Protein AF-A0A2R6CFC3-F1 (afdb_monomer)

pLDDT: mean 86.64, std 16.14, range [36.47, 98.25]

Sequence (181 aa):
MSGDIDVDEVTLPVKRTEGDTIEERLTANAYHNILPARYLKKDAGGNPVENQEELFERVARNVALAEAVFEADRLGLEVRVTPEQIKPTHPRRGELAAEVFGHDTRMASDVESVPDDIEEAREYLLDQEIRLTENNVNKFAYETVVPELPAEVREHVEATAAQFQEVMERLGFMPNWRARL

Secondary structure (DSSP, 8-state):
-----------PPP-----SSHHHHS-HHIIIIIHHHHTS-B-TTS-B-S-HHHHHHHHHHHHHTTHHHHHHHHHTPPPEE-GGGB-TT-TTHHHHHHHHH-B-TTT-SSGGGS-SSHHHHTTTBS-S-EE--TTTGGGB-HHHHGGGS-HHHHHHHHHHHHHHHHHHHTTSS--GGGTT-

Radius of gyration: 21.62 Å; Cα contacts (8 Å, |Δi|>4): 221; chains: 1; bounding box: 48×32×78 Å

Structure (mmCIF, N/CA/C/O backbone):
data_AF-A0A2R6CFC3-F1
#
_entry.id   AF-A0A2R6CFC3-F1
#
loop_
_atom_site.group_PDB
_atom_site.id
_atom_site.type_symbol
_atom_site.label_atom_id
_atom_site.label_alt_id
_atom_site.label_comp_id
_atom_site.label_asym_id
_atom_site.label_entity_id
_atom_site.label_seq_id
_atom_site.pdbx_PDB_ins_code
_atom_site.Cartn_x
_atom_site.Cartn_y
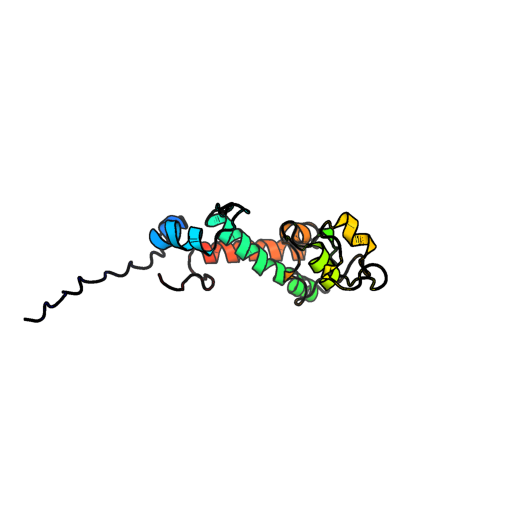_atom_site.Cartn_z
_atom_site.occupancy
_atom_site.B_iso_or_equiv
_atom_site.auth_seq_id
_atom_site.auth_comp_id
_atom_site.auth_asym_id
_atom_site.auth_atom_id
_atom_site.pdbx_PDB_model_num
ATOM 1 N N . MET A 1 1 ? 9.168 -2.901 61.278 1.00 36.47 1 MET A N 1
ATOM 2 C CA . MET A 1 1 ? 8.019 -2.096 60.826 1.00 36.47 1 MET A CA 1
ATOM 3 C C . MET A 1 1 ? 8.142 -1.970 59.318 1.00 36.47 1 MET A C 1
ATOM 5 O O . MET A 1 1 ? 8.774 -1.037 58.843 1.00 36.47 1 MET A O 1
ATOM 9 N N . SER A 1 2 ? 7.678 -2.985 58.590 1.00 42.28 2 SER A N 1
ATOM 10 C CA . SER A 1 2 ? 7.600 -2.943 57.128 1.00 42.28 2 SER A CA 1
ATOM 11 C C . SER A 1 2 ? 6.314 -2.209 56.779 1.00 42.28 2 SER A C 1
ATOM 13 O O . SER A 1 2 ? 5.255 -2.605 57.257 1.00 42.28 2 SER A O 1
ATOM 15 N N . GLY A 1 3 ? 6.422 -1.103 56.047 1.00 42.19 3 GLY A N 1
ATOM 16 C CA . GLY A 1 3 ? 5.259 -0.411 55.509 1.00 42.19 3 GLY A CA 1
ATO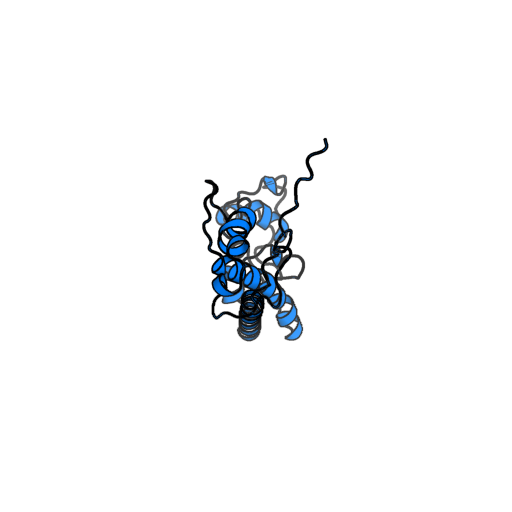M 17 C C . GLY A 1 3 ? 4.683 -1.248 54.378 1.00 42.19 3 GLY A C 1
ATOM 18 O O . GLY A 1 3 ? 5.310 -1.348 53.326 1.00 42.19 3 GLY A O 1
ATOM 19 N N . ASP A 1 4 ? 3.537 -1.872 54.636 1.00 42.75 4 ASP A N 1
ATOM 20 C CA . ASP A 1 4 ? 2.644 -2.376 53.598 1.00 42.75 4 ASP A CA 1
ATOM 21 C C . ASP A 1 4 ? 2.250 -1.184 52.723 1.00 42.75 4 ASP A C 1
ATOM 23 O O . ASP A 1 4 ? 1.612 -0.240 53.192 1.00 42.75 4 ASP A O 1
ATOM 27 N N . ILE A 1 5 ? 2.699 -1.190 51.471 1.00 51.97 5 ILE A N 1
ATOM 28 C CA . ILE A 1 5 ? 2.139 -0.312 50.451 1.00 51.97 5 ILE A CA 1
ATOM 29 C C . ILE A 1 5 ? 0.892 -1.044 49.973 1.00 51.97 5 ILE A C 1
ATOM 31 O O . ILE A 1 5 ? 0.996 -2.013 49.222 1.00 51.97 5 ILE A O 1
ATOM 35 N N . ASP A 1 6 ? -0.257 -0.611 50.489 1.00 46.31 6 ASP A N 1
ATOM 36 C CA . ASP A 1 6 ? -1.578 -1.027 50.033 1.00 46.31 6 ASP A CA 1
ATOM 37 C C . ASP A 1 6 ? -1.648 -0.744 48.529 1.00 46.31 6 ASP A C 1
ATOM 39 O O . ASP A 1 6 ? -1.527 0.402 48.079 1.00 46.31 6 ASP A O 1
ATOM 43 N N . VAL A 1 7 ? -1.682 -1.813 47.736 1.00 54.34 7 VAL A N 1
ATOM 44 C CA . VAL A 1 7 ? -1.786 -1.724 46.284 1.00 54.34 7 VAL A CA 1
ATOM 45 C C . VAL A 1 7 ? -3.244 -1.402 46.010 1.00 54.34 7 VAL A C 1
ATOM 47 O O . VAL A 1 7 ? -4.043 -2.309 45.784 1.00 54.34 7 VAL A O 1
ATOM 50 N N . ASP A 1 8 ? -3.564 -0.108 46.095 1.00 52.38 8 ASP A N 1
ATOM 51 C CA . ASP A 1 8 ? -4.864 0.451 45.739 1.00 52.38 8 ASP A CA 1
ATOM 52 C C . ASP A 1 8 ? -5.359 -0.225 44.458 1.00 52.38 8 ASP A C 1
ATOM 54 O O . ASP A 1 8 ? -4.660 -0.283 43.440 1.00 52.38 8 ASP A O 1
ATOM 58 N N . GLU A 1 9 ? -6.554 -0.791 44.576 1.00 49.72 9 GLU A N 1
ATOM 59 C CA . GLU A 1 9 ? -7.301 -1.567 43.599 1.00 49.72 9 GLU A CA 1
ATOM 60 C C . GLU A 1 9 ? -7.130 -1.006 42.176 1.00 49.72 9 GLU A C 1
ATOM 62 O O . GLU A 1 9 ? -7.803 -0.059 41.757 1.00 49.72 9 GLU A O 1
ATOM 67 N N . VAL A 1 10 ? -6.191 -1.583 41.413 1.00 52.66 10 VAL A N 1
ATOM 68 C CA . VAL A 1 10 ? -5.944 -1.199 40.019 1.00 52.66 10 VAL A CA 1
ATOM 69 C C . VAL A 1 10 ? -7.181 -1.577 39.211 1.00 52.66 10 VAL A C 1
ATOM 71 O O . VAL A 1 10 ? -7.335 -2.708 38.750 1.00 52.66 10 VAL A O 1
ATOM 74 N N . THR A 1 11 ? -8.088 -0.617 39.054 1.00 55.94 11 THR A N 1
ATOM 75 C CA . THR A 1 11 ? -9.305 -0.787 38.267 1.00 55.94 11 THR A CA 1
ATOM 76 C C . THR A 1 11 ? -8.920 -0.738 36.794 1.00 55.94 11 THR A C 1
ATOM 78 O O . THR A 1 11 ? -8.695 0.332 36.227 1.00 55.94 11 THR A O 1
ATOM 81 N N . LEU A 1 12 ? -8.805 -1.910 36.170 1.00 58.12 12 LEU A N 1
ATOM 82 C CA . LEU A 1 12 ? -8.567 -2.003 34.735 1.00 58.12 12 LEU A CA 1
ATOM 83 C C . LEU A 1 12 ? -9.790 -1.439 33.991 1.00 58.12 12 LEU A C 1
ATOM 85 O O . LEU A 1 12 ? -10.913 -1.881 34.256 1.00 58.12 12 LEU A O 1
ATOM 89 N N . PRO A 1 13 ? -9.613 -0.480 33.065 1.00 59.97 13 PRO A N 1
ATOM 90 C CA . PRO A 1 13 ? -10.719 0.049 32.283 1.00 59.97 13 PRO A CA 1
ATOM 91 C C . PRO A 1 13 ? -11.435 -1.075 31.532 1.00 59.97 13 PRO A C 1
ATOM 93 O O . PRO A 1 13 ? -10.815 -1.857 30.808 1.00 59.97 13 PRO A O 1
ATOM 96 N N . VAL A 1 14 ? -12.757 -1.146 31.682 1.00 58.19 14 VAL A N 1
ATOM 97 C CA . VAL A 1 14 ? -13.584 -2.091 30.927 1.00 58.19 14 VAL A CA 1
ATOM 98 C C . VAL A 1 14 ? -13.498 -1.729 29.444 1.00 58.19 14 VAL A C 1
ATOM 100 O O . VAL A 1 14 ? -13.667 -0.564 29.078 1.00 58.19 14 VAL A O 1
ATOM 103 N N . LYS A 1 15 ? -13.232 -2.724 28.585 1.00 53.97 15 LYS A N 1
ATOM 104 C CA . LYS A 1 15 ? -13.261 -2.559 27.125 1.00 53.97 15 LYS A CA 1
ATOM 105 C C . LYS A 1 15 ? -14.633 -1.996 26.736 1.00 53.97 15 LYS A C 1
ATOM 107 O O . LYS A 1 15 ? -15.634 -2.688 26.892 1.00 53.97 15 LYS A O 1
ATOM 112 N N . ARG A 1 16 ? -14.680 -0.767 26.221 1.00 59.00 16 ARG A N 1
ATOM 113 C CA . ARG A 1 16 ? -15.897 -0.202 25.636 1.00 59.00 16 ARG A CA 1
ATOM 114 C C . ARG A 1 16 ? -15.978 -0.682 24.191 1.00 59.00 16 ARG A C 1
ATOM 116 O O . ARG A 1 16 ? -15.162 -0.332 23.357 1.00 59.00 16 ARG A O 1
ATOM 123 N N . THR A 1 17 ? -16.893 -1.590 23.893 1.00 57.19 17 THR A N 1
ATOM 124 C CA . THR A 1 17 ? -17.221 -1.946 22.496 1.00 57.19 17 THR A CA 1
ATOM 125 C C . THR A 1 17 ? -18.459 -1.207 22.001 1.00 57.19 17 THR A C 1
ATOM 127 O O . THR A 1 17 ? -18.852 -1.369 20.852 1.00 57.19 17 THR A O 1
ATOM 130 N N . GLU A 1 18 ? -19.068 -0.412 22.875 1.00 59.28 18 GLU A N 1
ATOM 131 C CA . GLU A 1 18 ? -20.274 0.369 22.637 1.00 59.28 18 GLU A CA 1
ATOM 132 C C . GLU A 1 18 ? -19.872 1.843 22.501 1.00 59.28 18 GLU A C 1
ATOM 134 O O . GLU A 1 18 ? -18.992 2.311 23.224 1.00 59.28 18 GLU A O 1
ATOM 139 N N . GLY A 1 19 ? -20.473 2.539 21.542 1.00 67.19 19 GLY A N 1
ATOM 140 C CA . GLY A 1 19 ? -20.095 3.887 21.112 1.00 67.19 19 GLY A CA 1
ATOM 141 C C . GLY A 1 19 ? -20.274 4.012 19.604 1.00 67.19 19 GLY A C 1
ATOM 142 O O . GLY A 1 19 ? -20.169 3.006 18.897 1.00 67.19 19 GLY A O 1
ATOM 143 N N . ASP A 1 20 ? -20.561 5.209 19.114 1.00 76.12 20 ASP A N 1
ATOM 144 C CA . ASP A 1 20 ? -20.744 5.516 17.696 1.00 76.12 20 ASP A CA 1
ATOM 145 C C . ASP A 1 20 ? -19.404 5.846 17.024 1.00 76.12 20 ASP A C 1
ATOM 147 O O . ASP A 1 20 ? -19.226 5.549 15.840 1.00 76.12 20 ASP A O 1
ATOM 151 N N . THR A 1 21 ? -18.426 6.344 17.790 1.00 81.75 21 THR A N 1
ATOM 152 C CA . THR A 1 21 ? -17.096 6.738 17.294 1.00 81.75 21 THR A CA 1
ATOM 153 C C . THR A 1 21 ? -15.958 5.861 17.828 1.00 81.75 21 THR A C 1
ATOM 155 O O . THR A 1 21 ? -16.104 5.112 18.798 1.00 81.75 21 THR A O 1
ATOM 158 N N . ILE A 1 22 ? -14.785 5.958 17.194 1.00 81.12 22 ILE A N 1
ATOM 159 C CA . ILE A 1 22 ? -13.559 5.289 17.654 1.00 81.12 22 ILE A CA 1
ATOM 160 C C . ILE A 1 22 ? -13.144 5.812 19.032 1.00 81.12 22 ILE A C 1
ATOM 162 O O . ILE A 1 22 ? -12.783 5.017 19.898 1.00 81.12 22 ILE A O 1
ATOM 166 N N . GLU A 1 23 ? -13.218 7.128 19.246 1.00 82.69 23 GLU A N 1
ATOM 167 C CA . GLU A 1 23 ? -12.895 7.777 20.521 1.00 82.69 23 GLU A CA 1
ATOM 168 C C . GLU A 1 23 ? -13.757 7.242 21.673 1.00 82.69 23 GLU A C 1
ATOM 170 O O . GLU A 1 23 ? -13.249 6.999 22.766 1.00 82.69 23 GLU A O 1
ATOM 175 N N . GLU A 1 24 ? -15.043 6.985 21.423 1.00 80.88 24 GLU A N 1
ATOM 176 C CA . GLU A 1 24 ? -15.963 6.440 22.427 1.00 80.88 24 GLU A CA 1
ATOM 177 C C . GLU A 1 24 ? -15.682 4.968 22.762 1.00 80.88 24 GLU A C 1
ATOM 179 O O . GLU A 1 24 ? -15.861 4.540 23.910 1.00 80.88 24 GLU A O 1
ATOM 184 N N . ARG A 1 25 ? -15.230 4.193 21.769 1.00 81.44 25 ARG A N 1
ATOM 185 C CA . ARG A 1 25 ? -14.918 2.764 21.919 1.00 81.44 25 ARG A CA 1
ATOM 186 C C . ARG A 1 25 ? -13.519 2.543 22.506 1.00 81.44 25 ARG A C 1
ATOM 188 O O . ARG A 1 25 ? -13.294 1.628 23.300 1.00 81.44 25 ARG A O 1
ATOM 195 N N . LEU A 1 26 ? -12.539 3.358 22.138 1.00 80.50 26 LEU A N 1
ATOM 196 C CA . LEU A 1 26 ? -11.193 3.261 22.692 1.00 80.50 26 LEU A CA 1
ATOM 197 C C . LEU A 1 26 ? -11.131 3.820 24.114 1.00 80.50 26 LEU A C 1
ATOM 199 O O . LEU A 1 26 ? -11.898 4.682 24.528 1.00 80.50 26 LEU A O 1
ATOM 203 N N . THR A 1 27 ? -10.182 3.318 24.906 1.00 82.56 27 THR A N 1
ATOM 204 C CA . THR A 1 27 ? -9.890 3.972 26.183 1.00 82.56 27 THR A CA 1
ATOM 205 C C . THR A 1 27 ? -9.248 5.330 25.901 1.00 82.56 27 THR A C 1
ATOM 207 O O . THR A 1 27 ? -8.457 5.459 24.965 1.00 82.56 27 THR A O 1
ATOM 210 N N . ALA A 1 28 ? -9.514 6.328 26.748 1.00 82.06 28 ALA A N 1
ATOM 211 C CA . ALA A 1 28 ? -8.918 7.660 26.606 1.00 82.06 28 ALA A CA 1
ATOM 212 C C . ALA A 1 28 ? -7.379 7.605 26.518 1.00 82.06 28 ALA A C 1
ATOM 214 O O . ALA A 1 28 ? -6.762 8.336 25.749 1.00 82.06 28 ALA A O 1
ATOM 215 N N . ASN A 1 29 ? -6.747 6.681 27.251 1.00 81.00 29 ASN A N 1
ATOM 216 C CA . ASN A 1 29 ? -5.304 6.466 27.174 1.00 81.00 29 ASN A CA 1
ATOM 217 C C . ASN A 1 29 ? -4.856 5.894 25.816 1.00 81.00 29 ASN A C 1
ATOM 219 O O . ASN A 1 29 ? -3.831 6.310 25.278 1.00 81.00 29 ASN A O 1
ATOM 223 N N . ALA A 1 30 ? -5.611 4.949 25.251 1.00 82.06 30 ALA A N 1
ATOM 224 C CA . ALA A 1 30 ? -5.316 4.403 23.930 1.00 82.06 30 ALA A CA 1
ATOM 225 C C . ALA A 1 30 ? -5.404 5.490 22.856 1.00 82.06 30 ALA A C 1
ATOM 227 O O . ALA A 1 30 ? -4.462 5.663 22.080 1.00 82.06 30 ALA A O 1
ATOM 228 N N . TYR A 1 31 ? -6.517 6.226 22.861 1.00 84.94 31 TYR A N 1
ATOM 229 C CA . TYR A 1 31 ? -6.846 7.217 21.848 1.00 84.94 31 TYR A CA 1
ATOM 230 C C . TYR A 1 31 ? -5.921 8.437 21.919 1.00 84.94 31 TYR A C 1
ATOM 232 O O . TYR A 1 31 ? -5.307 8.786 20.915 1.00 84.94 31 TYR A O 1
ATOM 240 N N . HIS A 1 32 ? -5.728 9.040 23.096 1.00 85.38 32 HIS A N 1
ATOM 241 C CA . HIS A 1 32 ? -4.951 10.281 23.214 1.00 85.38 32 HIS A CA 1
ATOM 242 C C . HIS A 1 32 ? -3.444 10.081 23.435 1.00 85.38 32 HIS A C 1
ATOM 244 O O . HIS A 1 32 ? -2.681 10.997 23.140 1.00 85.38 32 HIS A O 1
ATOM 250 N N . ASN A 1 33 ? -2.988 8.921 23.934 1.00 84.38 33 ASN A N 1
ATOM 251 C CA . ASN A 1 33 ? -1.577 8.742 24.313 1.00 84.38 33 ASN A CA 1
ATOM 252 C C . ASN A 1 33 ? -0.867 7.648 23.507 1.00 84.38 33 ASN A C 1
ATOM 254 O O . ASN A 1 33 ? 0.155 7.911 22.873 1.00 84.38 33 ASN A O 1
ATOM 258 N N . ILE A 1 34 ? -1.373 6.410 23.531 1.00 86.00 34 ILE A N 1
ATOM 259 C CA . ILE A 1 34 ? -0.652 5.261 22.956 1.00 86.00 34 ILE A CA 1
ATOM 260 C C . ILE A 1 34 ? -0.598 5.350 21.430 1.00 86.00 34 ILE A C 1
ATOM 262 O O . ILE A 1 34 ? 0.488 5.222 20.855 1.00 86.00 34 ILE A O 1
ATOM 266 N N . LEU A 1 35 ? -1.748 5.575 20.783 1.00 85.62 35 LEU A N 1
ATOM 267 C CA . LEU A 1 35 ? -1.831 5.674 19.326 1.00 85.62 35 LEU A CA 1
ATOM 268 C C . LEU A 1 35 ? -0.949 6.815 18.780 1.00 85.62 35 LEU A C 1
ATOM 270 O O . LEU A 1 35 ? -0.057 6.513 17.977 1.00 85.62 35 LEU A O 1
ATOM 274 N N . PRO A 1 36 ? -1.062 8.068 19.273 1.00 85.44 36 PRO A N 1
ATOM 275 C CA . PRO A 1 36 ? -0.213 9.171 18.817 1.00 85.44 36 PRO A CA 1
ATOM 276 C C . PRO A 1 36 ? 1.280 8.966 19.049 1.00 85.44 36 PRO A C 1
ATOM 278 O O . PRO A 1 36 ? 2.108 9.348 18.220 1.00 85.44 36 PRO A O 1
ATOM 281 N N . ALA A 1 37 ? 1.656 8.344 20.167 1.00 85.38 37 ALA A N 1
ATOM 282 C CA . ALA A 1 37 ? 3.063 8.171 20.492 1.00 85.38 37 ALA A CA 1
ATOM 283 C C . ALA A 1 37 ? 3.753 7.134 19.596 1.00 85.38 37 ALA A C 1
ATOM 285 O O . ALA A 1 37 ? 4.920 7.337 19.240 1.00 85.38 37 ALA A O 1
ATOM 286 N N . ARG A 1 38 ? 3.064 6.033 19.260 1.00 86.19 38 ARG A N 1
ATOM 287 C CA . ARG A 1 38 ? 3.693 4.828 18.691 1.00 86.19 38 ARG A CA 1
ATOM 288 C C . ARG A 1 38 ? 3.291 4.484 17.260 1.00 86.19 38 ARG A C 1
ATOM 290 O O . ARG A 1 38 ? 4.088 3.832 16.592 1.00 86.19 38 ARG A O 1
ATOM 297 N N . TYR A 1 39 ? 2.091 4.854 16.818 1.00 88.94 39 TYR A N 1
ATOM 298 C CA . TYR A 1 39 ? 1.504 4.302 15.589 1.00 88.94 39 TYR A CA 1
ATOM 299 C C . TYR A 1 39 ? 1.183 5.344 14.516 1.00 88.94 39 TYR A C 1
ATOM 301 O O . TYR A 1 39 ? 1.241 5.001 13.333 1.00 88.94 39 TYR A O 1
ATOM 309 N N . LEU A 1 40 ? 0.872 6.585 14.906 1.00 90.12 40 LEU A N 1
ATOM 310 C CA . LEU A 1 40 ? 0.625 7.660 13.942 1.00 90.12 40 LEU A CA 1
ATOM 311 C C . LEU A 1 40 ? 1.899 7.987 13.164 1.00 90.12 40 LEU A C 1
ATOM 313 O O . LEU A 1 40 ? 2.998 8.048 13.732 1.00 90.12 40 LEU A O 1
ATOM 317 N N . LYS A 1 41 ? 1.742 8.208 11.858 1.00 88.00 41 LYS A N 1
ATOM 318 C CA . LYS A 1 41 ? 2.827 8.693 11.003 1.00 88.00 41 LYS A CA 1
ATOM 319 C C . LYS A 1 41 ? 3.316 10.049 11.515 1.00 88.00 41 LYS A C 1
ATOM 321 O O . LYS A 1 41 ? 2.517 10.893 11.916 1.00 88.00 41 LYS A O 1
ATOM 326 N N . LYS A 1 42 ? 4.632 10.260 11.481 1.00 88.44 42 LYS A N 1
ATOM 327 C CA . LYS A 1 42 ? 5.275 11.505 11.915 1.00 88.44 42 LYS A CA 1
ATOM 328 C C . LYS A 1 42 ? 6.071 12.141 10.785 1.00 88.44 42 LYS A C 1
ATOM 330 O O . LYS A 1 42 ? 6.576 11.432 9.913 1.00 88.44 42 LYS A O 1
ATOM 335 N N . ASP A 1 43 ? 6.177 13.463 10.816 1.00 86.81 43 ASP A N 1
ATOM 336 C CA . ASP A 1 43 ? 7.113 14.209 9.976 1.00 86.81 43 ASP A CA 1
ATOM 337 C C . ASP A 1 43 ? 8.568 14.064 10.472 1.00 86.81 43 ASP A C 1
ATOM 339 O O . ASP A 1 43 ? 8.851 13.422 11.488 1.00 86.81 43 ASP A O 1
ATOM 343 N N . ALA A 1 44 ? 9.508 14.693 9.760 1.00 85.12 44 ALA A N 1
ATOM 344 C CA . ALA A 1 44 ? 10.921 14.734 10.145 1.00 85.12 44 ALA A CA 1
ATOM 345 C C . ALA A 1 44 ? 11.171 15.428 11.503 1.00 85.12 44 ALA A C 1
ATOM 347 O O . ALA A 1 44 ? 12.218 15.218 12.113 1.00 85.12 44 ALA A O 1
ATOM 348 N N . GLY A 1 45 ? 10.224 16.242 11.980 1.00 82.62 45 GLY A N 1
ATOM 349 C CA . GLY A 1 45 ? 10.250 16.890 13.291 1.00 82.62 45 GLY A CA 1
ATOM 350 C C . GLY A 1 45 ? 9.651 16.042 14.418 1.00 82.62 45 GLY A C 1
ATOM 351 O O . GLY A 1 45 ? 9.698 16.456 15.574 1.00 82.62 45 GLY A O 1
ATOM 352 N N . GLY A 1 46 ? 9.108 14.859 14.114 1.00 83.94 46 GLY A N 1
ATOM 353 C CA . GLY A 1 46 ? 8.466 13.977 15.086 1.00 83.94 46 GLY A CA 1
ATOM 354 C C . GLY A 1 46 ? 7.016 14.345 15.420 1.00 83.94 46 GLY A C 1
ATOM 355 O O . GLY A 1 46 ? 6.449 13.746 16.339 1.00 83.94 46 GLY A O 1
ATOM 356 N N . ASN A 1 47 ? 6.404 15.283 14.692 1.00 86.38 47 ASN A N 1
ATOM 357 C CA . ASN A 1 47 ? 5.006 15.658 14.892 1.00 86.38 47 ASN A CA 1
ATOM 358 C C . ASN A 1 47 ? 4.087 14.687 14.141 1.00 86.38 47 ASN A C 1
ATOM 360 O O . ASN A 1 47 ? 4.386 14.362 12.989 1.00 86.38 47 ASN A O 1
ATOM 364 N N . PRO A 1 48 ? 2.974 14.229 14.746 1.00 87.56 48 PRO A N 1
ATOM 365 C CA . PRO A 1 48 ? 1.972 13.449 14.031 1.00 87.56 48 PRO A CA 1
ATOM 366 C C . PRO A 1 48 ? 1.433 14.221 12.822 1.00 87.56 48 PRO A C 1
ATOM 368 O O . PRO A 1 48 ? 1.017 15.370 12.953 1.00 87.56 48 PRO A O 1
ATOM 371 N N . VAL A 1 49 ? 1.439 13.577 11.657 1.00 91.81 49 VAL A N 1
ATOM 372 C CA . VAL A 1 49 ? 0.853 14.088 10.399 1.00 91.81 49 VAL A CA 1
ATOM 373 C C . VAL A 1 49 ? -0.380 13.290 9.981 1.00 91.81 49 VAL A C 1
ATOM 375 O O . VAL A 1 49 ? -0.801 13.335 8.832 1.00 91.81 49 VAL A O 1
ATOM 378 N N . GLU A 1 50 ? -0.893 12.501 10.912 1.00 91.38 50 GLU A N 1
ATOM 379 C CA . GLU A 1 50 ? -1.985 11.561 10.735 1.00 91.38 50 GLU A CA 1
ATOM 380 C C . GLU A 1 50 ? -2.787 11.533 12.039 1.00 91.38 50 GLU A C 1
ATOM 382 O O . GLU A 1 50 ? -2.192 11.678 13.113 1.00 91.38 50 GLU A O 1
ATOM 387 N N . ASN A 1 51 ? -4.102 11.344 11.958 1.00 90.75 51 ASN A N 1
ATOM 388 C CA . ASN A 1 51 ? -4.985 11.088 13.096 1.00 90.75 51 ASN A CA 1
ATOM 389 C C . ASN A 1 51 ? -5.342 9.590 13.238 1.00 90.75 51 ASN A C 1
ATOM 391 O O . ASN A 1 51 ? -4.891 8.728 12.486 1.00 90.75 51 ASN A O 1
ATOM 395 N N . GLN A 1 52 ? -6.102 9.247 14.272 1.00 87.31 52 GLN A N 1
ATOM 396 C CA . GLN A 1 52 ? -6.432 7.870 14.626 1.00 87.31 52 GLN A CA 1
ATOM 397 C C . GLN A 1 52 ? -7.282 7.206 13.540 1.00 87.31 52 GLN A C 1
ATOM 399 O O . GLN A 1 52 ? -7.007 6.067 13.170 1.00 87.31 52 GLN A O 1
ATOM 404 N N . GLU A 1 53 ? -8.274 7.915 13.015 1.00 88.00 53 GLU A N 1
ATOM 405 C CA . GLU A 1 53 ? -9.151 7.466 11.936 1.00 88.00 53 GLU A CA 1
ATOM 406 C C . GLU A 1 53 ? -8.341 7.198 10.655 1.00 88.00 53 GLU A C 1
ATOM 408 O O . GLU A 1 53 ? -8.444 6.123 10.063 1.00 88.00 53 GLU A O 1
ATOM 413 N N . GLU A 1 54 ? -7.446 8.119 10.291 1.00 91.81 54 GLU A N 1
ATOM 414 C CA . GLU A 1 54 ? -6.540 8.000 9.143 1.00 91.81 54 GLU A CA 1
ATOM 415 C C . GLU A 1 54 ? -5.566 6.820 9.296 1.00 91.81 54 GLU A C 1
ATOM 417 O O . GLU A 1 54 ? -5.274 6.130 8.318 1.00 91.81 54 GLU A O 1
ATOM 422 N N . LEU A 1 55 ? -5.110 6.512 10.519 1.00 91.06 55 LEU A N 1
ATOM 423 C CA . LEU A 1 55 ? -4.318 5.307 10.789 1.00 91.06 55 LEU A CA 1
ATOM 424 C C . LEU A 1 55 ? -5.098 4.035 10.433 1.00 91.06 55 LEU A C 1
ATOM 426 O O . LEU A 1 55 ? -4.531 3.131 9.811 1.00 91.06 55 LEU A O 1
ATOM 430 N N . PHE A 1 56 ? -6.368 3.933 10.836 1.00 90.69 56 PHE A N 1
ATOM 431 C CA . PHE A 1 56 ? -7.190 2.764 10.516 1.00 90.69 56 PHE A CA 1
ATOM 432 C C . PHE A 1 56 ? -7.444 2.658 9.017 1.00 90.69 56 PHE A C 1
ATOM 434 O O . PHE A 1 56 ? -7.269 1.576 8.456 1.00 90.69 56 PHE A O 1
ATOM 441 N N . GLU A 1 57 ? -7.757 3.773 8.361 1.00 93.12 57 GLU A N 1
ATOM 442 C CA . GLU A 1 57 ? -7.906 3.834 6.909 1.00 93.12 57 GLU A CA 1
ATOM 443 C C . GLU A 1 57 ? -6.621 3.385 6.193 1.00 93.12 57 GLU A C 1
ATOM 445 O O . GLU A 1 57 ? -6.652 2.497 5.337 1.00 93.12 57 GLU A O 1
ATOM 450 N N . ARG A 1 58 ? -5.455 3.906 6.594 1.00 93.75 58 ARG A N 1
ATOM 451 C CA . ARG A 1 58 ? -4.160 3.510 6.027 1.00 93.75 58 ARG A CA 1
ATOM 452 C C . ARG A 1 58 ? -3.891 2.022 6.214 1.00 93.75 58 ARG A C 1
ATOM 454 O O . ARG A 1 58 ? -3.370 1.372 5.305 1.00 93.75 58 ARG A O 1
ATOM 461 N N . VAL A 1 59 ? -4.170 1.469 7.393 1.00 92.38 59 VAL A N 1
ATOM 462 C CA . VAL A 1 59 ? -3.976 0.034 7.646 1.00 92.38 59 VAL A CA 1
ATOM 463 C C . VAL A 1 59 ? -4.922 -0.789 6.774 1.00 92.38 59 VAL A C 1
ATOM 465 O O . VAL A 1 59 ? -4.465 -1.738 6.140 1.00 92.38 59 VAL A O 1
ATOM 468 N N . ALA A 1 60 ? -6.194 -0.400 6.681 1.00 94.19 60 ALA A N 1
ATOM 469 C CA . ALA A 1 60 ? -7.191 -1.088 5.872 1.00 94.19 60 ALA A CA 1
ATOM 470 C C . ALA A 1 60 ? -6.792 -1.118 4.393 1.00 94.19 60 ALA A C 1
ATOM 472 O O . ALA A 1 60 ? -6.751 -2.189 3.793 1.00 94.19 60 ALA A O 1
ATOM 473 N N . ARG A 1 61 ? -6.392 0.032 3.837 1.00 95.50 61 ARG A N 1
ATOM 474 C CA . ARG A 1 61 ? -5.901 0.154 2.457 1.00 95.50 61 ARG A CA 1
ATOM 475 C C . ARG A 1 61 ? -4.682 -0.730 2.189 1.00 95.50 61 ARG A C 1
ATOM 477 O O . ARG A 1 61 ? -4.643 -1.439 1.191 1.00 95.50 61 ARG A O 1
ATOM 484 N N . ASN A 1 62 ? -3.694 -0.737 3.088 1.00 92.62 62 ASN A N 1
ATOM 485 C CA . ASN A 1 62 ? -2.495 -1.567 2.909 1.00 92.62 62 ASN A CA 1
ATOM 486 C C . ASN A 1 62 ? -2.806 -3.071 2.924 1.00 92.62 62 ASN A C 1
ATOM 488 O O . ASN A 1 62 ? -2.177 -3.821 2.184 1.00 92.62 62 ASN A O 1
ATOM 492 N N . VAL A 1 63 ? -3.743 -3.512 3.769 1.00 91.75 63 VAL A N 1
ATOM 493 C CA . VAL A 1 63 ? -4.168 -4.919 3.818 1.00 91.75 63 VAL A CA 1
ATOM 494 C C . VAL A 1 63 ? -4.982 -5.269 2.573 1.00 91.75 63 VAL A C 1
ATOM 496 O O . VAL A 1 63 ? -4.693 -6.265 1.918 1.00 91.75 63 VAL A O 1
ATOM 499 N N . ALA A 1 64 ? -5.950 -4.427 2.211 1.00 96.38 64 ALA A N 1
ATOM 500 C CA . ALA A 1 64 ? -6.839 -4.659 1.079 1.00 96.38 64 ALA A CA 1
ATOM 501 C C . ALA A 1 64 ? -6.117 -4.648 -0.273 1.00 96.38 64 ALA A C 1
ATOM 503 O O . ALA A 1 64 ? -6.531 -5.357 -1.180 1.00 96.38 64 ALA A O 1
ATOM 504 N N . LEU A 1 65 ? -5.011 -3.910 -0.423 1.00 96.88 65 LEU A N 1
ATOM 505 C CA . LEU A 1 65 ? -4.237 -3.923 -1.668 1.00 96.88 65 LEU A CA 1
ATOM 506 C C . LEU A 1 65 ? -3.741 -5.333 -2.040 1.00 96.88 65 LEU A C 1
ATOM 508 O O . LEU A 1 65 ? -3.636 -5.647 -3.223 1.00 96.88 65 LEU A O 1
ATOM 512 N N . ALA A 1 66 ? -3.481 -6.202 -1.056 1.00 95.69 66 ALA A N 1
ATOM 513 C CA . ALA A 1 66 ? -3.104 -7.591 -1.318 1.00 95.69 66 ALA A CA 1
ATOM 514 C C . ALA A 1 66 ? -4.215 -8.381 -2.036 1.00 95.69 66 ALA A C 1
ATOM 516 O O . ALA A 1 66 ? -3.909 -9.254 -2.848 1.00 95.69 66 ALA A O 1
ATOM 517 N N . GLU A 1 67 ? -5.488 -8.033 -1.815 1.00 97.31 67 GLU A N 1
ATOM 518 C CA . GLU A 1 67 ? -6.627 -8.663 -2.495 1.00 97.31 67 GLU A CA 1
ATOM 519 C C . GLU A 1 67 ? -6.628 -8.408 -4.000 1.00 97.31 67 GLU A C 1
ATOM 521 O O . GLU A 1 67 ? -7.179 -9.214 -4.741 1.00 97.31 67 GLU A O 1
ATOM 526 N N . ALA A 1 68 ? -5.969 -7.345 -4.479 1.00 97.50 68 ALA A N 1
ATOM 527 C CA . ALA A 1 68 ? -5.867 -7.076 -5.911 1.00 97.50 68 ALA A CA 1
ATOM 528 C C . ALA A 1 68 ? -5.218 -8.248 -6.664 1.00 97.50 68 ALA A C 1
ATOM 530 O O . ALA A 1 68 ? -5.618 -8.553 -7.784 1.00 97.50 68 ALA A O 1
ATOM 531 N N . VAL A 1 69 ? -4.241 -8.919 -6.041 1.00 97.19 69 VAL A N 1
ATOM 532 C CA . VAL A 1 69 ? -3.548 -10.076 -6.626 1.00 97.19 69 VAL A CA 1
ATOM 533 C C . VAL A 1 69 ? -4.486 -11.279 -6.696 1.00 97.19 69 VAL A C 1
ATOM 535 O O . VAL A 1 69 ? -4.654 -11.871 -7.759 1.00 97.19 69 VAL A O 1
ATOM 538 N N . PHE A 1 70 ? -5.137 -11.609 -5.578 1.00 95.88 70 PHE A N 1
ATOM 539 C CA . PHE A 1 70 ? -6.018 -12.775 -5.484 1.00 95.88 70 PHE A CA 1
ATOM 540 C C . PHE A 1 70 ? -7.262 -12.640 -6.357 1.00 95.88 70 PHE A C 1
ATOM 542 O O . PHE A 1 70 ? -7.666 -13.594 -7.020 1.00 95.88 70 PHE A O 1
ATOM 549 N N . GLU A 1 71 ? -7.863 -11.455 -6.374 1.00 97.75 71 GLU A N 1
ATOM 550 C CA . GLU A 1 71 ? -9.066 -11.188 -7.148 1.00 97.75 71 GLU A CA 1
ATOM 551 C C . GLU A 1 71 ? -8.772 -11.162 -8.652 1.00 97.75 71 GLU A C 1
ATOM 553 O O . GLU A 1 71 ? -9.526 -11.741 -9.437 1.00 97.75 71 GLU A O 1
ATOM 558 N N . ALA A 1 72 ? -7.641 -10.580 -9.063 1.00 97.38 72 ALA A N 1
ATOM 559 C CA . ALA A 1 72 ? -7.195 -10.650 -10.451 1.00 97.38 72 ALA A CA 1
ATOM 560 C C . ALA A 1 72 ? -6.966 -12.102 -10.895 1.00 97.38 72 ALA A C 1
ATOM 562 O O . ALA A 1 72 ? -7.497 -12.517 -11.926 1.00 97.38 72 ALA A O 1
ATOM 563 N N . ASP A 1 73 ? -6.266 -12.902 -10.085 1.00 96.12 73 ASP A N 1
ATOM 564 C CA . ASP A 1 73 ? -6.033 -14.318 -10.374 1.00 96.12 73 ASP A CA 1
ATOM 565 C C . ASP A 1 73 ? -7.352 -15.112 -10.443 1.00 96.12 73 ASP A C 1
ATOM 567 O O . ASP A 1 73 ? -7.531 -15.939 -11.343 1.00 96.12 73 ASP A O 1
ATOM 571 N N . ARG A 1 74 ? -8.318 -14.828 -9.555 1.00 97.19 74 ARG A N 1
ATOM 572 C CA . ARG A 1 74 ? -9.659 -15.443 -9.561 1.00 97.19 74 ARG A CA 1
ATOM 573 C C . ARG A 1 74 ? -10.424 -15.161 -10.855 1.00 97.19 74 ARG A C 1
ATOM 575 O O . ARG A 1 74 ? -11.150 -16.033 -11.335 1.00 97.19 74 ARG A O 1
ATOM 582 N N . LEU A 1 75 ? -10.276 -13.957 -11.402 1.00 96.94 75 LEU A N 1
ATOM 583 C CA . LEU A 1 75 ? -10.911 -13.521 -12.648 1.00 96.94 75 LEU A CA 1
ATOM 584 C C . LEU A 1 75 ? -10.092 -13.886 -13.900 1.00 96.94 75 LEU A C 1
ATOM 586 O O . LEU A 1 75 ? -10.561 -13.682 -15.019 1.00 96.94 75 LEU A O 1
ATOM 590 N N . GLY A 1 76 ? -8.887 -14.444 -13.737 1.00 96.88 76 GLY A N 1
ATOM 591 C CA . GLY A 1 76 ? -7.975 -14.743 -14.844 1.00 96.88 76 GLY A CA 1
ATOM 592 C C . GLY A 1 76 ? -7.408 -13.489 -15.518 1.00 96.88 76 GLY A C 1
ATOM 593 O O . GLY A 1 76 ? -7.102 -13.519 -16.710 1.00 96.88 76 GLY A O 1
ATOM 594 N N . LEU A 1 77 ? -7.303 -12.387 -14.773 1.00 96.88 77 LEU A N 1
ATOM 595 C CA . LEU A 1 77 ? -6.759 -11.110 -15.222 1.00 96.88 77 LEU A CA 1
ATOM 596 C C . LEU A 1 77 ? -5.302 -10.965 -14.778 1.00 96.88 77 LEU A C 1
ATOM 598 O O . LEU A 1 77 ? -4.921 -11.387 -13.690 1.00 96.88 77 LEU A O 1
ATOM 602 N N . GLU A 1 78 ? -4.488 -10.317 -15.607 1.00 95.69 78 GLU A N 1
ATOM 603 C CA . GLU A 1 78 ? -3.136 -9.913 -15.224 1.00 95.69 78 GLU A CA 1
ATOM 604 C C . GLU A 1 78 ? -3.126 -8.428 -14.858 1.00 95.69 78 GLU A C 1
ATOM 606 O O . GLU A 1 78 ? -3.532 -7.581 -15.654 1.00 95.69 78 GLU A O 1
ATOM 611 N N . VAL A 1 79 ? -2.643 -8.115 -13.655 1.00 97.31 79 VAL A N 1
ATOM 612 C CA . VAL A 1 79 ? -2.412 -6.740 -13.200 1.00 97.31 79 VAL A CA 1
ATOM 613 C C . VAL A 1 79 ? -0.929 -6.426 -13.335 1.00 97.31 79 VAL A C 1
ATOM 615 O O . VAL A 1 79 ? -0.083 -7.151 -12.801 1.00 97.31 79 VAL A O 1
ATOM 618 N N . ARG A 1 80 ? -0.61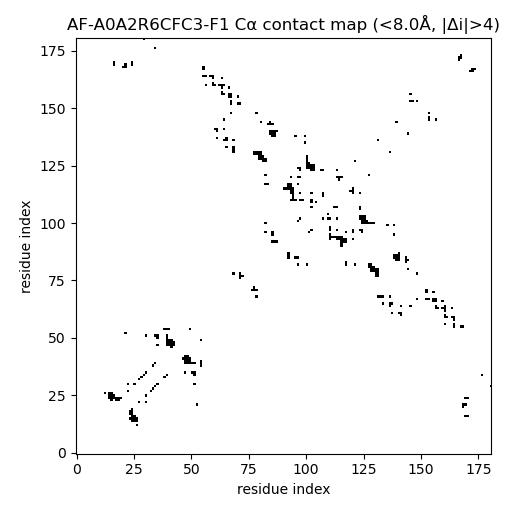4 -5.333 -14.033 1.00 97.75 80 ARG A N 1
ATOM 619 C CA . ARG A 1 80 ? 0.749 -4.816 -14.172 1.00 97.75 80 ARG A CA 1
ATOM 620 C C . ARG A 1 80 ? 0.889 -3.489 -13.448 1.00 97.75 80 ARG A C 1
ATOM 622 O O . ARG A 1 80 ? -0.084 -2.754 -13.317 1.00 97.75 80 ARG A O 1
ATOM 629 N N . VAL A 1 81 ? 2.094 -3.229 -12.961 1.00 98.25 81 VAL A N 1
ATOM 630 C CA . VAL A 1 81 ? 2.429 -2.043 -12.175 1.00 98.25 81 VAL A CA 1
ATOM 631 C C . VAL A 1 81 ? 3.731 -1.409 -12.639 1.00 98.25 81 VAL A C 1
ATOM 633 O O . VAL A 1 81 ? 4.606 -2.109 -13.154 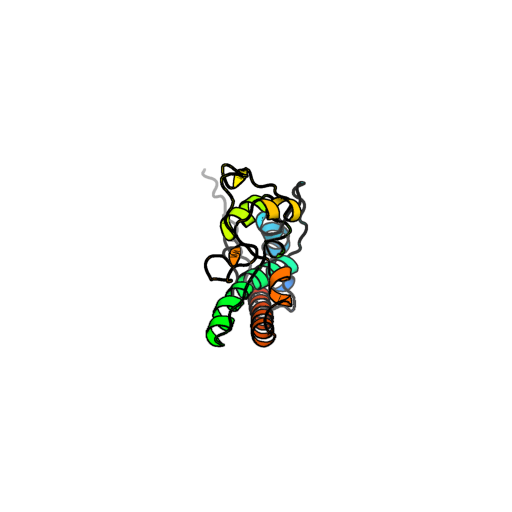1.00 98.25 81 VAL A O 1
ATOM 636 N N . THR A 1 82 ? 3.858 -0.100 -12.432 1.00 98.06 82 THR A N 1
ATOM 637 C CA . THR A 1 82 ? 4.973 0.739 -12.893 1.00 98.06 82 THR A CA 1
ATOM 638 C C . THR A 1 82 ? 5.716 1.411 -11.724 1.00 98.06 82 THR A C 1
ATOM 640 O O . THR A 1 82 ? 5.213 1.431 -10.590 1.00 98.06 82 THR A O 1
ATOM 643 N N . PRO A 1 83 ? 6.925 1.965 -11.947 1.00 97.81 83 PRO A N 1
ATOM 644 C CA . PRO A 1 83 ? 7.701 2.638 -10.902 1.00 97.81 83 PRO A CA 1
ATOM 645 C C . PRO A 1 83 ? 6.959 3.798 -10.220 1.00 97.81 83 PRO A C 1
ATOM 647 O O . PRO A 1 83 ? 7.106 4.017 -9.016 1.00 97.81 83 PRO A O 1
ATOM 650 N N . GLU A 1 84 ? 6.099 4.513 -10.948 1.00 96.38 84 GLU A N 1
ATOM 651 C CA . GLU A 1 84 ? 5.302 5.634 -10.436 1.00 96.38 84 GLU A CA 1
ATOM 652 C C . GLU A 1 84 ? 4.320 5.197 -9.344 1.00 96.38 84 GLU A C 1
ATOM 654 O O . GLU A 1 84 ? 3.940 6.004 -8.490 1.00 96.38 84 GLU A O 1
ATOM 659 N N . GLN A 1 85 ? 3.955 3.915 -9.321 1.00 97.62 85 GLN A N 1
ATOM 660 C CA . GLN A 1 85 ? 3.024 3.361 -8.348 1.00 97.62 85 GLN A CA 1
ATOM 661 C C . GLN A 1 85 ? 3.697 2.924 -7.043 1.00 97.62 85 GLN A C 1
ATOM 663 O O . GLN A 1 85 ? 3.004 2.605 -6.071 1.00 97.62 85 GLN A O 1
ATOM 668 N N . ILE A 1 86 ? 5.031 2.945 -6.966 1.00 96.94 86 ILE A N 1
ATOM 669 C CA . ILE A 1 86 ? 5.757 2.716 -5.713 1.00 96.94 86 ILE A CA 1
ATOM 670 C C . ILE A 1 86 ? 5.379 3.781 -4.693 1.00 96.94 86 ILE A C 1
ATOM 672 O O . ILE A 1 86 ? 5.224 4.952 -5.044 1.00 96.94 86 ILE A O 1
ATOM 676 N N . LYS A 1 87 ? 5.303 3.381 -3.418 1.00 94.81 87 LYS A N 1
ATOM 677 C CA . LYS A 1 87 ? 4.989 4.235 -2.261 1.00 94.81 87 LYS A CA 1
ATOM 678 C C . LYS A 1 87 ? 5.571 5.656 -2.385 1.00 94.81 87 LYS A C 1
ATOM 680 O O . LYS A 1 87 ? 6.768 5.832 -2.152 1.00 94.81 87 LYS A O 1
ATOM 685 N N . PRO A 1 88 ? 4.738 6.678 -2.685 1.00 92.75 88 PRO A N 1
ATOM 686 C CA . PRO A 1 88 ? 5.219 8.020 -3.027 1.00 92.75 88 PRO A CA 1
ATOM 687 C C . PRO A 1 88 ? 6.026 8.703 -1.926 1.00 92.75 88 PRO A C 1
ATOM 689 O O . PRO A 1 88 ? 6.921 9.486 -2.209 1.00 92.75 88 PRO A O 1
ATOM 692 N N . THR A 1 89 ? 5.731 8.396 -0.660 1.00 87.69 89 THR A N 1
ATOM 693 C CA . THR A 1 89 ? 6.432 8.983 0.491 1.00 87.69 89 THR A CA 1
ATOM 694 C C . THR A 1 89 ? 7.552 8.091 1.032 1.00 87.69 89 THR A C 1
ATOM 696 O O . THR A 1 89 ? 7.932 8.250 2.192 1.00 87.69 89 THR A O 1
ATOM 699 N N . HIS A 1 90 ? 8.004 7.080 0.282 1.00 92.31 90 HIS A N 1
ATOM 700 C CA . HIS A 1 90 ? 9.131 6.257 0.713 1.00 92.31 90 HIS A CA 1
ATOM 701 C C . HIS A 1 90 ? 10.426 7.070 0.567 1.00 92.31 90 HIS A C 1
ATOM 703 O O . HIS A 1 90 ? 10.660 7.601 -0.512 1.00 92.31 90 HIS A O 1
ATOM 709 N N . PRO A 1 91 ? 11.264 7.190 1.615 1.00 91.50 91 PRO A N 1
ATOM 710 C CA . PRO A 1 91 ? 12.465 8.023 1.551 1.00 91.50 91 PRO A CA 1
ATOM 711 C C . PRO A 1 91 ? 13.498 7.485 0.563 1.00 91.50 91 PRO A C 1
ATOM 713 O O . PRO A 1 91 ? 14.212 8.274 -0.028 1.00 91.50 91 PRO A O 1
ATOM 716 N N . ARG A 1 92 ? 13.543 6.158 0.393 1.00 95.12 92 ARG A N 1
ATOM 717 C CA . ARG A 1 92 ? 14.478 5.450 -0.487 1.00 95.12 92 ARG A CA 1
ATOM 718 C C . ARG A 1 92 ? 13.747 4.875 -1.695 1.00 95.12 92 ARG A C 1
ATOM 720 O O . ARG A 1 92 ? 13.550 3.661 -1.789 1.00 95.12 92 ARG A O 1
ATOM 727 N N . ARG A 1 93 ? 13.046 5.736 -2.436 1.00 96.44 93 ARG A N 1
ATOM 728 C CA . ARG A 1 93 ? 12.053 5.305 -3.438 1.00 96.44 93 ARG A CA 1
ATOM 729 C C . ARG A 1 93 ? 12.732 4.699 -4.669 1.00 96.44 93 ARG A C 1
ATOM 731 O O . ARG A 1 93 ? 12.189 3.749 -5.226 1.00 96.44 93 ARG A O 1
ATOM 738 N N . GLY A 1 94 ? 13.918 5.192 -5.017 1.00 97.25 94 GLY A N 1
ATOM 739 C CA . GLY A 1 94 ? 14.752 4.692 -6.109 1.00 97.25 94 GLY A CA 1
ATOM 740 C C . GLY A 1 94 ? 15.287 3.301 -5.829 1.00 97.25 94 GLY A C 1
ATOM 741 O O . GLY A 1 94 ? 15.078 2.391 -6.629 1.00 97.25 94 GLY A O 1
ATOM 742 N N . GLU A 1 95 ? 15.864 3.103 -4.639 1.00 97.25 95 GLU A N 1
ATOM 743 C CA . GLU A 1 95 ? 16.304 1.779 -4.175 1.00 97.25 95 GLU A CA 1
ATOM 744 C C . GLU A 1 95 ? 15.150 0.768 -4.231 1.00 97.25 95 GLU A C 1
ATOM 746 O O . GLU A 1 95 ? 15.290 -0.349 -4.729 1.00 97.25 95 GLU A O 1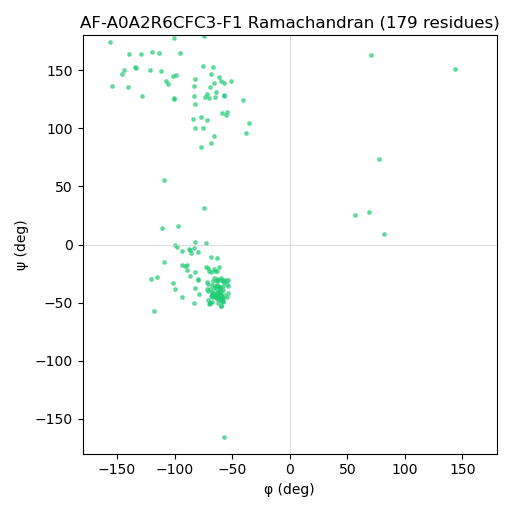
ATOM 751 N N . LEU A 1 96 ? 13.967 1.182 -3.763 1.00 97.00 96 LEU A N 1
ATOM 752 C CA . LEU A 1 96 ? 12.773 0.345 -3.762 1.00 97.00 96 LEU A CA 1
ATOM 753 C C . LEU A 1 96 ? 12.300 -0.002 -5.178 1.00 97.00 96 LEU A C 1
ATOM 755 O O . LEU A 1 96 ? 11.816 -1.109 -5.404 1.00 97.00 96 LEU A O 1
ATOM 759 N N . ALA A 1 97 ? 12.447 0.923 -6.125 1.00 97.75 97 ALA A N 1
ATOM 760 C CA . ALA A 1 97 ? 12.176 0.667 -7.532 1.00 97.75 97 ALA A CA 1
ATOM 761 C C . ALA A 1 97 ? 13.174 -0.322 -8.123 1.00 97.75 97 ALA A C 1
ATOM 763 O O . ALA A 1 97 ? 12.763 -1.296 -8.746 1.00 97.75 97 ALA A O 1
ATOM 764 N N . ALA A 1 98 ? 14.460 -0.143 -7.846 1.00 97.62 98 ALA A N 1
ATOM 765 C CA . ALA A 1 98 ? 15.520 -1.038 -8.287 1.00 97.62 98 ALA A CA 1
ATOM 766 C C . ALA A 1 98 ? 15.362 -2.469 -7.744 1.00 97.62 98 ALA A C 1
ATOM 768 O O . ALA A 1 98 ? 15.642 -3.432 -8.458 1.00 97.62 98 ALA A O 1
ATOM 769 N N . GLU A 1 99 ? 14.884 -2.631 -6.504 1.00 96.88 99 GLU A N 1
ATOM 770 C CA . GLU A 1 99 ? 14.549 -3.944 -5.928 1.00 96.88 99 GLU A CA 1
ATOM 771 C C . GLU A 1 99 ? 13.429 -4.658 -6.699 1.00 96.88 99 GLU A C 1
ATOM 773 O O . GLU A 1 99 ? 13.420 -5.885 -6.793 1.00 96.88 99 GLU A O 1
ATOM 778 N N . VAL A 1 100 ? 12.459 -3.897 -7.205 1.00 97.69 100 VAL A N 1
ATOM 779 C CA . VAL A 1 100 ? 11.208 -4.419 -7.765 1.00 97.69 100 VAL A CA 1
ATOM 780 C C . VAL A 1 100 ? 11.300 -4.620 -9.278 1.00 97.69 100 VAL A C 1
ATOM 782 O O . VAL A 1 100 ? 10.886 -5.660 -9.782 1.00 97.69 100 VAL A O 1
ATOM 785 N N . PHE A 1 101 ? 11.858 -3.641 -9.984 1.00 98.06 101 PHE A N 1
ATOM 786 C CA . PHE A 1 101 ? 11.965 -3.574 -11.445 1.00 98.06 101 PHE A CA 1
ATOM 787 C C . PHE A 1 101 ? 13.351 -3.992 -11.966 1.00 98.06 101 PHE A C 1
ATOM 789 O O . PHE A 1 101 ? 13.600 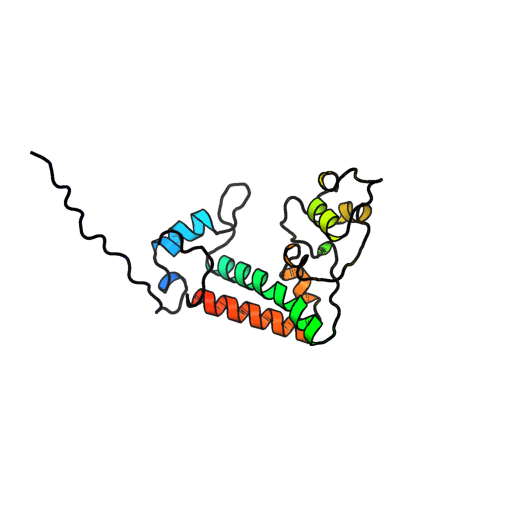-3.974 -13.171 1.00 98.06 101 PHE A O 1
ATOM 796 N N . GLY A 1 102 ? 14.269 -4.347 -11.060 1.00 97.38 102 GLY A N 1
ATOM 797 C CA . GLY A 1 102 ? 15.676 -4.573 -11.379 1.00 97.38 102 GLY A CA 1
ATOM 798 C C . GLY A 1 102 ? 16.413 -3.273 -11.715 1.00 97.38 102 GLY A C 1
ATOM 799 O O . GLY A 1 102 ? 15.798 -2.256 -12.024 1.00 97.38 102 GLY A O 1
ATOM 800 N N . HIS A 1 103 ? 17.747 -3.307 -11.681 1.00 97.44 103 HIS A N 1
ATOM 801 C CA . HIS A 1 103 ? 18.581 -2.178 -12.100 1.00 97.44 103 HIS A CA 1
ATOM 802 C C . HIS A 1 103 ? 19.727 -2.607 -13.017 1.00 97.44 103 HIS A C 1
ATOM 804 O O . HIS A 1 103 ? 20.224 -3.735 -12.943 1.00 97.44 103 HIS A O 1
ATOM 810 N N . ASP A 1 104 ? 20.155 -1.693 -13.882 1.00 96.75 104 ASP A N 1
ATOM 811 C CA . ASP A 1 104 ? 21.318 -1.867 -14.738 1.00 96.75 104 ASP A CA 1
ATOM 812 C C . ASP A 1 104 ? 22.608 -1.672 -13.934 1.00 96.75 104 ASP A C 1
ATOM 814 O O . ASP A 1 104 ? 22.991 -0.553 -13.579 1.00 96.75 104 ASP A O 1
ATOM 818 N N . THR A 1 105 ? 23.334 -2.771 -13.720 1.00 94.44 105 THR A N 1
ATOM 819 C CA . THR A 1 105 ? 24.597 -2.780 -12.967 1.00 94.44 105 THR A CA 1
ATOM 820 C C . THR A 1 105 ? 25.713 -1.947 -13.612 1.00 94.44 105 THR A C 1
ATOM 822 O O . THR A 1 105 ? 26.773 -1.753 -13.020 1.00 94.44 105 THR A O 1
ATOM 825 N N . ARG A 1 106 ? 25.534 -1.500 -14.863 1.00 94.69 106 ARG A N 1
ATOM 826 C CA . ARG A 1 106 ? 26.466 -0.593 -15.553 1.00 94.69 106 ARG A CA 1
ATOM 827 C C . ARG A 1 106 ? 26.242 0.869 -15.171 1.00 94.69 106 ARG A C 1
ATOM 829 O O . ARG A 1 106 ? 27.167 1.661 -15.329 1.00 94.69 106 ARG A O 1
ATOM 836 N N . MET A 1 107 ? 25.036 1.218 -14.720 1.00 93.94 107 MET A N 1
ATOM 837 C CA . MET A 1 107 ? 24.654 2.580 -14.332 1.00 93.94 107 MET A CA 1
ATOM 838 C C . MET A 1 107 ? 24.699 2.777 -12.817 1.00 93.94 107 MET A C 1
ATOM 840 O O . MET A 1 107 ? 25.159 3.817 -12.355 1.00 93.94 107 MET A O 1
ATOM 844 N N . ALA A 1 108 ? 24.294 1.764 -12.052 1.00 94.00 108 ALA A N 1
ATOM 845 C CA . ALA A 1 108 ? 24.369 1.739 -10.596 1.00 94.00 108 ALA A CA 1
ATOM 846 C C . ALA A 1 108 ? 25.059 0.446 -10.150 1.00 94.00 108 ALA A C 1
ATOM 848 O O . ALA A 1 108 ? 24.675 -0.633 -10.584 1.00 94.00 108 ALA A O 1
ATOM 849 N N . SER A 1 109 ? 26.093 0.528 -9.306 1.00 92.94 109 SER A N 1
ATOM 850 C CA . SER A 1 109 ? 26.824 -0.667 -8.848 1.00 92.94 109 SER A CA 1
ATOM 851 C C . SER A 1 109 ? 25.998 -1.577 -7.937 1.00 92.94 109 SER A C 1
ATOM 853 O O . SER A 1 109 ? 26.299 -2.763 -7.814 1.00 92.94 109 SER A O 1
ATOM 855 N N . ASP A 1 110 ? 24.985 -1.009 -7.293 1.00 95.56 110 ASP A N 1
ATOM 856 C CA . ASP A 1 110 ? 24.056 -1.644 -6.370 1.00 95.56 110 ASP A CA 1
ATOM 857 C C . ASP A 1 110 ? 22.745 -0.841 -6.324 1.00 95.56 110 ASP A C 1
ATOM 859 O O . ASP A 1 110 ? 22.634 0.239 -6.909 1.00 95.56 110 ASP A O 1
ATOM 863 N N . VAL A 1 111 ? 21.747 -1.368 -5.611 1.00 95.94 111 VAL A N 1
ATOM 864 C CA . VAL A 1 111 ? 20.436 -0.715 -5.460 1.00 95.94 111 VAL A CA 1
ATOM 865 C C . VAL A 1 111 ? 20.515 0.631 -4.734 1.00 95.94 111 VAL A C 1
ATOM 867 O O . VAL A 1 111 ? 19.714 1.506 -5.040 1.00 95.94 111 VAL A O 1
ATOM 870 N N . GLU A 1 112 ? 21.475 0.813 -3.819 1.00 96.31 112 GLU A N 1
ATOM 871 C CA . GLU A 1 112 ? 21.665 2.044 -3.027 1.00 96.31 112 GLU A CA 1
ATOM 872 C C . GLU A 1 112 ? 22.195 3.204 -3.883 1.00 96.31 112 GLU A C 1
ATOM 874 O O . GLU A 1 112 ? 22.050 4.374 -3.535 1.00 96.31 112 GLU A O 1
ATOM 879 N N . SER A 1 113 ? 22.794 2.884 -5.030 1.00 95.94 113 SER A N 1
ATOM 880 C CA . SER A 1 113 ? 23.311 3.859 -5.988 1.00 95.94 113 SER A CA 1
ATOM 881 C C . SER A 1 113 ? 22.241 4.403 -6.946 1.00 95.94 113 SER A C 1
ATOM 883 O O . SER A 1 113 ? 22.557 5.254 -7.779 1.00 95.94 113 SER A O 1
ATOM 885 N N . VAL A 1 114 ? 20.999 3.911 -6.873 1.00 97.25 114 VAL A N 1
ATOM 886 C CA . VAL A 1 114 ? 19.892 4.382 -7.718 1.00 97.25 114 VAL A CA 1
ATOM 887 C C . VAL A 1 114 ? 19.274 5.651 -7.112 1.00 97.25 114 VAL A C 1
ATOM 889 O O . VAL A 1 114 ? 18.904 5.629 -5.938 1.00 97.25 114 VAL A O 1
ATOM 892 N N . PRO A 1 115 ? 19.129 6.749 -7.881 1.00 96.81 115 PRO A N 1
ATOM 893 C CA . PRO A 1 115 ? 18.549 7.997 -7.384 1.00 96.81 115 PRO A CA 1
ATOM 894 C C . PRO A 1 115 ? 17.138 7.818 -6.829 1.00 96.81 115 PRO A C 1
ATOM 896 O O . PRO A 1 115 ? 16.318 7.125 -7.421 1.00 96.81 115 PRO A O 1
ATOM 899 N N . ASP A 1 116 ? 16.830 8.480 -5.712 1.00 96.06 116 ASP A N 1
ATOM 900 C CA . ASP A 1 116 ? 15.526 8.338 -5.054 1.00 96.06 116 ASP A CA 1
ATOM 901 C C . ASP A 1 116 ? 14.363 9.018 -5.780 1.00 96.06 116 ASP A C 1
ATOM 903 O O . ASP A 1 116 ? 13.199 8.681 -5.541 1.00 96.06 116 ASP A O 1
ATOM 907 N N . ASP A 1 117 ? 14.658 9.965 -6.666 1.00 96.19 117 ASP A N 1
ATOM 908 C CA . ASP A 1 117 ? 13.660 10.525 -7.564 1.00 96.19 117 ASP A CA 1
ATOM 909 C C . ASP A 1 117 ? 13.261 9.481 -8.613 1.00 96.19 117 ASP A C 1
ATOM 911 O O . ASP A 1 117 ? 14.114 8.927 -9.299 1.00 96.19 117 ASP A O 1
ATOM 915 N N . ILE A 1 118 ? 11.961 9.194 -8.743 1.00 95.75 118 ILE A N 1
ATOM 916 C CA . ILE A 1 118 ? 11.502 8.136 -9.655 1.00 95.75 118 ILE A CA 1
ATOM 917 C C . ILE A 1 118 ? 11.731 8.498 -11.117 1.00 95.75 118 ILE A C 1
ATOM 919 O O . ILE A 1 118 ? 12.037 7.598 -11.890 1.00 95.75 118 ILE A O 1
ATOM 923 N N . GLU A 1 119 ? 11.613 9.768 -11.509 1.00 95.19 119 GLU A N 1
ATOM 924 C CA . GLU A 1 119 ? 11.844 10.145 -12.906 1.00 95.19 119 GLU A CA 1
ATOM 925 C C . GLU A 1 119 ? 13.307 9.898 -13.287 1.00 95.19 119 GLU A C 1
ATOM 927 O O . GLU A 1 119 ? 13.576 9.314 -14.333 1.00 95.19 119 GLU A O 1
ATOM 932 N N . GLU A 1 120 ? 14.244 10.251 -12.404 1.00 96.19 120 GLU A N 1
ATOM 933 C CA . GLU A 1 120 ? 15.669 9.960 -12.590 1.00 96.19 120 GLU A CA 1
ATOM 934 C C . GLU A 1 120 ? 15.968 8.451 -12.505 1.00 96.19 120 GLU A C 1
ATOM 936 O O . GLU A 1 120 ? 16.689 7.904 -13.342 1.00 96.19 120 GLU A O 1
ATOM 941 N N . ALA A 1 121 ? 15.361 7.742 -11.545 1.00 96.44 121 ALA A N 1
ATOM 942 C CA . ALA A 1 121 ? 15.547 6.305 -11.354 1.00 96.44 121 ALA A CA 1
ATOM 943 C C . ALA A 1 121 ? 15.171 5.489 -12.596 1.00 96.44 121 ALA A C 1
ATOM 945 O O . ALA A 1 121 ? 15.780 4.448 -12.831 1.00 96.44 121 ALA A O 1
ATOM 946 N N . ARG A 1 122 ? 14.202 5.938 -13.409 1.00 95.69 122 ARG A N 1
ATOM 947 C CA . ARG A 1 122 ? 13.728 5.210 -14.603 1.00 95.69 122 ARG A CA 1
ATOM 948 C C . ARG A 1 122 ? 14.838 4.856 -15.586 1.00 95.69 122 ARG A C 1
ATOM 950 O O . ARG A 1 122 ? 14.727 3.825 -16.245 1.00 95.69 122 ARG A O 1
ATOM 957 N N . GLU A 1 123 ? 15.890 5.667 -15.678 1.00 95.75 123 GLU A N 1
ATOM 958 C CA . GLU A 1 123 ? 17.041 5.376 -16.541 1.00 95.75 123 GLU A CA 1
ATOM 959 C C . GLU A 1 123 ? 17.881 4.198 -16.029 1.00 95.75 123 GLU A C 1
ATOM 961 O O . GLU A 1 123 ? 18.564 3.539 -16.810 1.00 95.75 123 GLU A O 1
ATOM 966 N N . TYR A 1 124 ? 17.802 3.905 -14.731 1.00 97.31 124 TYR A N 1
ATOM 967 C CA . TYR A 1 124 ? 18.534 2.832 -14.067 1.00 97.31 124 TYR A CA 1
ATOM 968 C C . TYR A 1 124 ? 17.760 1.512 -14.042 1.00 97.31 124 TYR A C 1
ATOM 970 O O . TYR A 1 124 ? 18.377 0.475 -13.807 1.00 97.31 124 TYR A O 1
ATOM 978 N N . LEU A 1 125 ? 16.438 1.522 -14.248 1.00 97.69 125 LEU A N 1
ATOM 979 C CA . LEU A 1 125 ? 15.590 0.331 -14.123 1.00 97.69 125 LEU A CA 1
ATOM 980 C C . LEU A 1 125 ? 15.618 -0.538 -15.384 1.00 97.69 125 LEU A C 1
ATOM 982 O O . LEU A 1 125 ? 15.626 -0.032 -16.506 1.00 97.69 125 LEU A O 1
ATOM 986 N N . LEU A 1 126 ? 15.589 -1.860 -15.201 1.00 97.69 126 LEU A N 1
ATOM 987 C CA . LEU A 1 126 ? 15.565 -2.806 -16.324 1.00 97.69 126 LEU A CA 1
ATOM 988 C C . LEU A 1 126 ? 14.167 -2.938 -16.932 1.00 97.69 126 LEU A C 1
ATOM 990 O O . LEU A 1 126 ? 14.026 -2.943 -18.156 1.00 97.69 126 LEU A O 1
ATOM 994 N N . ASP A 1 127 ? 13.147 -3.009 -16.080 1.00 97.56 127 ASP A N 1
ATOM 995 C CA . ASP A 1 127 ? 11.753 -3.142 -16.487 1.00 97.56 127 ASP A CA 1
ATOM 996 C C . ASP A 1 127 ? 10.978 -1.838 -16.252 1.00 97.56 127 ASP A C 1
ATOM 998 O O . ASP A 1 127 ? 11.146 -1.155 -15.245 1.00 97.56 127 ASP A O 1
ATOM 1002 N N . GLN A 1 128 ? 10.086 -1.494 -17.183 1.00 95.12 128 GLN A N 1
ATOM 1003 C CA . GLN A 1 128 ? 9.182 -0.337 -17.050 1.00 95.12 128 GLN A CA 1
ATOM 1004 C C . GLN A 1 128 ? 7.823 -0.726 -16.449 1.00 95.12 128 GLN A C 1
ATOM 1006 O O . GLN A 1 128 ? 7.071 0.122 -15.980 1.00 95.12 128 GLN A O 1
ATOM 1011 N N . GLU A 1 129 ? 7.501 -2.019 -16.473 1.00 97.44 129 GLU A N 1
ATOM 1012 C CA . GLU A 1 129 ? 6.261 -2.582 -15.953 1.00 97.44 129 GLU A CA 1
ATOM 1013 C C . GLU A 1 129 ? 6.471 -4.049 -15.573 1.00 97.44 129 GLU A C 1
ATOM 1015 O O . GLU A 1 129 ? 7.029 -4.837 -16.340 1.00 97.44 129 GLU A O 1
ATOM 1020 N N . ILE A 1 130 ? 5.957 -4.454 -14.417 1.00 98.12 130 ILE A N 1
ATOM 1021 C CA . ILE A 1 130 ? 6.023 -5.843 -13.947 1.00 98.12 130 ILE A CA 1
ATOM 1022 C C . ILE A 1 130 ? 4.645 -6.331 -13.523 1.00 98.12 130 ILE A C 1
ATOM 1024 O O . ILE A 1 130 ? 3.740 -5.536 -13.286 1.00 98.12 130 ILE A O 1
ATOM 1028 N N . ARG A 1 131 ? 4.478 -7.647 -13.388 1.00 97.94 131 ARG A N 1
ATOM 1029 C CA . ARG A 1 131 ? 3.259 -8.213 -12.805 1.00 97.94 131 ARG A CA 1
ATOM 1030 C C . ARG A 1 131 ? 3.185 -7.896 -11.307 1.00 97.94 131 ARG A C 1
ATOM 1032 O O . ARG A 1 131 ? 4.165 -8.072 -10.577 1.00 97.94 131 ARG A O 1
ATOM 1039 N N . LEU A 1 132 ? 2.008 -7.490 -10.841 1.00 97.88 132 LEU A N 1
ATOM 1040 C CA . LEU A 1 132 ? 1.707 -7.394 -9.416 1.00 97.88 132 LEU A CA 1
ATOM 1041 C C . LEU A 1 132 ? 1.558 -8.805 -8.829 1.00 97.88 132 LEU A C 1
ATOM 1043 O O . LEU A 1 132 ? 0.840 -9.644 -9.368 1.00 97.88 132 LEU A O 1
ATOM 1047 N N . THR A 1 133 ? 2.256 -9.078 -7.734 1.00 96.94 133 THR A N 1
ATOM 1048 C CA . THR A 1 133 ? 2.304 -10.391 -7.080 1.00 96.94 133 THR A CA 1
ATOM 1049 C C . THR A 1 133 ? 2.258 -10.240 -5.565 1.00 96.94 133 THR A C 1
ATOM 1051 O O . THR A 1 133 ? 2.560 -9.175 -5.025 1.00 96.94 133 THR A O 1
ATOM 1054 N N . GLU A 1 134 ? 1.973 -11.333 -4.856 1.00 95.69 134 GLU A N 1
ATOM 1055 C CA . GLU A 1 134 ? 2.004 -11.376 -3.385 1.00 95.69 134 GLU A CA 1
ATOM 1056 C C . GLU A 1 134 ? 3.348 -10.898 -2.798 1.00 95.69 134 GLU A C 1
ATOM 1058 O O . GLU A 1 134 ? 3.391 -10.319 -1.715 1.00 95.69 134 GLU A O 1
ATOM 1063 N N . ASN A 1 135 ? 4.452 -11.095 -3.528 1.00 95.25 135 ASN A N 1
ATOM 1064 C CA . ASN A 1 135 ? 5.797 -10.757 -3.060 1.00 95.25 135 ASN A CA 1
ATOM 1065 C C . ASN A 1 135 ? 6.141 -9.269 -3.193 1.00 95.25 135 ASN A C 1
ATOM 1067 O O . ASN A 1 135 ? 6.960 -8.769 -2.423 1.00 95.25 135 ASN A O 1
ATOM 1071 N N . ASN A 1 136 ? 5.564 -8.570 -4.176 1.00 96.56 136 ASN A N 1
ATOM 1072 C CA . ASN A 1 136 ? 5.907 -7.175 -4.468 1.00 96.56 136 ASN A CA 1
ATOM 1073 C C . ASN A 1 136 ? 4.795 -6.182 -4.101 1.00 96.56 136 ASN A C 1
ATOM 1075 O O . ASN A 1 136 ? 5.080 -4.994 -3.979 1.00 96.56 136 ASN A O 1
ATOM 1079 N N . VAL A 1 137 ? 3.561 -6.641 -3.855 1.00 96.81 137 VAL A N 1
ATOM 1080 C CA . VAL A 1 137 ? 2.407 -5.773 -3.560 1.00 96.81 137 VAL A CA 1
ATOM 1081 C C . VAL A 1 137 ? 2.662 -4.818 -2.391 1.00 96.81 137 VAL A C 1
ATOM 1083 O O . VAL A 1 137 ? 2.250 -3.660 -2.417 1.00 96.81 137 VAL A O 1
ATOM 1086 N N . ASN A 1 138 ? 3.442 -5.248 -1.396 1.00 95.19 138 ASN A N 1
ATOM 1087 C CA . ASN A 1 138 ? 3.794 -4.429 -0.238 1.00 95.19 138 ASN A CA 1
ATOM 1088 C C . ASN A 1 138 ? 4.719 -3.238 -0.561 1.00 95.19 138 ASN A C 1
ATOM 1090 O O . ASN A 1 138 ? 4.938 -2.396 0.317 1.00 95.19 138 ASN A O 1
ATOM 1094 N N . LYS A 1 139 ? 5.290 -3.159 -1.767 1.00 96.62 139 LYS A N 1
ATOM 1095 C CA . LYS A 1 139 ? 6.165 -2.067 -2.218 1.00 96.62 139 LYS A CA 1
ATOM 1096 C C . LYS A 1 139 ? 5.386 -0.919 -2.874 1.00 96.62 139 LYS A C 1
ATOM 1098 O O . LYS A 1 139 ? 5.889 0.204 -2.936 1.00 96.62 139 LYS A O 1
ATOM 1103 N N . PHE A 1 140 ? 4.147 -1.172 -3.288 1.00 97.56 140 PHE A N 1
ATOM 1104 C CA . PHE A 1 140 ? 3.284 -0.209 -3.971 1.00 97.56 140 PHE A CA 1
ATOM 1105 C C . PHE A 1 140 ? 2.332 0.509 -3.007 1.00 97.56 140 PHE A C 1
ATOM 1107 O O . PHE A 1 140 ? 2.191 0.117 -1.844 1.00 97.56 140 PHE A O 1
ATOM 1114 N N . ALA A 1 141 ? 1.729 1.607 -3.467 1.00 96.06 141 ALA A N 1
ATOM 1115 C CA . ALA A 1 141 ? 0.710 2.337 -2.719 1.00 96.06 141 ALA A CA 1
ATOM 1116 C C . ALA A 1 141 ? -0.699 2.020 -3.227 1.00 96.06 141 ALA A C 1
ATOM 1118 O O . ALA A 1 141 ? -0.934 1.850 -4.420 1.00 96.06 141 ALA A O 1
ATOM 1119 N N . TYR A 1 142 ? -1.652 1.986 -2.298 1.00 97.31 142 TYR A N 1
ATOM 1120 C CA . TYR A 1 142 ? -3.060 1.781 -2.620 1.00 97.31 142 TYR A CA 1
ATOM 1121 C C . TYR A 1 142 ? -3.562 2.878 -3.566 1.00 97.31 142 TYR A C 1
ATOM 1123 O O . TYR A 1 142 ? -4.184 2.599 -4.584 1.00 97.31 142 TYR A O 1
ATOM 1131 N N . GLU A 1 143 ? -3.227 4.129 -3.257 1.00 96.62 143 GLU A N 1
ATOM 1132 C CA . GLU A 1 143 ? -3.707 5.324 -3.951 1.00 96.62 143 GLU A CA 1
ATOM 1133 C C . GLU A 1 143 ? -3.220 5.422 -5.400 1.00 96.62 143 GLU A C 1
ATOM 1135 O O . GLU A 1 143 ? -3.818 6.142 -6.193 1.00 96.62 143 GLU A O 1
ATOM 1140 N N . THR A 1 144 ? -2.140 4.722 -5.744 1.00 96.88 144 THR A N 1
ATOM 1141 C CA . THR A 1 144 ? -1.550 4.728 -7.086 1.00 96.88 144 THR A CA 1
ATOM 1142 C C . THR A 1 144 ? -1.929 3.491 -7.895 1.00 96.88 144 THR A C 1
ATOM 1144 O O . THR A 1 144 ? -2.092 3.587 -9.106 1.00 96.88 144 THR A O 1
ATOM 1147 N N . VAL A 1 145 ? -2.095 2.334 -7.246 1.00 97.81 145 VAL A N 1
ATOM 1148 C CA . VAL A 1 145 ? -2.450 1.079 -7.926 1.00 97.81 145 VAL A CA 1
ATOM 1149 C C . VAL A 1 145 ? -3.954 0.975 -8.156 1.00 97.81 145 VAL A C 1
ATOM 1151 O O . VAL A 1 145 ? -4.394 0.713 -9.271 1.00 97.81 145 VAL A O 1
ATOM 1154 N N . VAL A 1 146 ? -4.760 1.187 -7.112 1.00 98.00 146 VAL A N 1
ATOM 1155 C CA . VAL A 1 146 ? -6.201 0.882 -7.127 1.00 98.00 146 VAL A CA 1
ATOM 1156 C C . VAL A 1 146 ? -6.984 1.642 -8.204 1.00 98.00 146 VAL A C 1
ATOM 1158 O O . VAL A 1 146 ? -7.812 1.008 -8.862 1.00 98.00 146 VAL A O 1
ATOM 1161 N N . PRO A 1 147 ? -6.725 2.938 -8.478 1.00 97.88 147 PRO A N 1
ATOM 1162 C CA . PRO A 1 147 ? -7.431 3.655 -9.542 1.00 97.88 147 PRO A CA 1
ATOM 1163 C C . PRO A 1 147 ? -7.256 3.046 -10.940 1.00 97.88 147 PRO A C 1
ATOM 1165 O O . PRO A 1 147 ? -8.166 3.164 -11.765 1.00 97.88 147 PRO A O 1
ATOM 1168 N N . GLU A 1 148 ? -6.121 2.390 -11.190 1.00 97.25 148 GLU A N 1
ATOM 1169 C CA . GLU A 1 148 ? -5.740 1.815 -12.486 1.00 97.25 148 GLU A CA 1
ATOM 1170 C C . GLU A 1 148 ? -6.131 0.336 -12.637 1.00 97.25 148 GLU A C 1
ATOM 1172 O O . GLU A 1 148 ? -5.990 -0.239 -13.718 1.00 97.25 148 GLU A O 1
ATOM 1177 N N . LEU A 1 149 ? -6.659 -0.288 -11.579 1.00 97.62 149 LEU A N 1
ATOM 1178 C CA . LEU A 1 149 ? -7.110 -1.674 -11.628 1.00 97.62 149 LEU A CA 1
ATOM 1179 C C . LEU A 1 149 ? -8.335 -1.849 -12.545 1.00 97.62 149 LEU A C 1
ATOM 1181 O O . LEU A 1 149 ? -9.167 -0.940 -12.678 1.00 97.62 149 LEU A O 1
ATOM 1185 N N . PRO A 1 150 ? -8.518 -3.054 -13.121 1.00 97.62 150 PRO A N 1
ATOM 1186 C CA . PRO A 1 150 ? -9.782 -3.440 -13.738 1.00 97.62 150 PRO A CA 1
ATOM 1187 C C . PRO A 1 150 ? -10.956 -3.201 -12.782 1.00 97.62 150 PRO A C 1
ATOM 1189 O O . PRO A 1 150 ? -10.840 -3.465 -11.587 1.00 97.62 150 PRO A O 1
ATOM 1192 N N . ALA A 1 151 ? -12.090 -2.725 -13.305 1.00 97.44 151 ALA A N 1
ATOM 1193 C CA . ALA A 1 151 ? -13.205 -2.241 -12.485 1.00 97.44 151 ALA A CA 1
ATOM 1194 C C . ALA A 1 151 ? -13.689 -3.257 -11.433 1.00 97.44 151 ALA A C 1
ATOM 1196 O O . ALA A 1 151 ? -13.916 -2.870 -10.293 1.00 97.44 151 ALA A O 1
ATOM 1197 N N . GLU A 1 152 ? -13.785 -4.537 -11.802 1.00 96.75 152 GLU A N 1
ATOM 1198 C CA . GLU A 1 152 ? -14.216 -5.624 -10.910 1.00 96.75 152 GLU A CA 1
ATOM 1199 C C . GLU A 1 152 ? -13.216 -5.857 -9.763 1.00 96.75 152 GLU A C 1
ATOM 1201 O O . GLU A 1 152 ? -13.607 -5.958 -8.603 1.00 96.75 152 GLU A O 1
ATOM 1206 N N . VAL A 1 153 ? -11.914 -5.857 -10.072 1.00 98.00 153 VAL A N 1
ATOM 1207 C CA . VAL A 1 153 ? -10.842 -5.998 -9.072 1.00 98.00 153 VAL A CA 1
ATOM 1208 C C . VAL A 1 153 ? -10.814 -4.779 -8.150 1.00 98.00 153 VAL A C 1
ATOM 1210 O O . VAL A 1 153 ? -10.710 -4.919 -6.933 1.00 98.00 153 VAL A O 1
ATOM 1213 N N . ARG A 1 154 ? -10.937 -3.574 -8.721 1.00 98.25 154 ARG A N 1
ATOM 1214 C CA . ARG A 1 154 ? -10.978 -2.317 -7.967 1.00 98.25 154 ARG A CA 1
ATOM 1215 C C . ARG A 1 154 ? -12.126 -2.306 -6.964 1.00 98.25 154 ARG A C 1
ATOM 1217 O O . ARG A 1 154 ? -11.898 -2.000 -5.799 1.00 98.25 154 ARG A O 1
ATOM 1224 N N . GLU A 1 155 ? -13.332 -2.655 -7.408 1.00 98.19 155 GLU A N 1
ATOM 1225 C CA . GLU A 1 155 ? -14.527 -2.685 -6.561 1.00 98.19 155 GLU A CA 1
ATOM 1226 C C . GLU A 1 155 ? -14.356 -3.652 -5.379 1.00 98.19 155 GLU A C 1
ATOM 1228 O O . GLU A 1 155 ? -14.656 -3.291 -4.241 1.00 98.19 155 GLU A O 1
ATOM 1233 N N . HIS A 1 156 ? -13.802 -4.846 -5.616 1.00 97.81 156 HIS A N 1
ATOM 1234 C CA . HIS A 1 156 ? -13.516 -5.818 -4.553 1.00 97.81 156 HIS A CA 1
ATOM 1235 C C . HIS A 1 156 ? -12.499 -5.295 -3.529 1.00 97.81 156 HIS A C 1
ATOM 1237 O O . HIS A 1 156 ? -12.696 -5.433 -2.318 1.00 97.81 156 HIS A O 1
ATOM 1243 N N . VAL A 1 157 ? -11.420 -4.669 -4.003 1.00 98.12 157 VAL A N 1
ATOM 1244 C CA . VAL A 1 157 ? -10.372 -4.095 -3.147 1.00 98.12 157 VAL A CA 1
ATOM 1245 C C . VAL A 1 157 ? -10.917 -2.937 -2.309 1.00 98.12 157 VAL A C 1
ATOM 1247 O O . VAL A 1 157 ? -10.686 -2.900 -1.100 1.00 98.12 157 VAL A O 1
ATOM 1250 N N . GLU A 1 158 ? -11.683 -2.024 -2.909 1.00 98.25 158 GLU A N 1
ATOM 1251 C CA . GLU A 1 158 ? -12.323 -0.905 -2.205 1.00 98.25 158 GLU A CA 1
ATOM 1252 C C . GLU A 1 158 ? -13.340 -1.395 -1.164 1.00 98.25 158 GLU A C 1
ATOM 1254 O O . GLU A 1 158 ? -13.340 -0.922 -0.024 1.00 98.25 158 GLU A O 1
ATOM 1259 N N . ALA A 1 159 ? -14.159 -2.393 -1.512 1.00 97.81 159 ALA A N 1
ATOM 1260 C CA . ALA A 1 159 ? -15.104 -3.003 -0.581 1.00 97.81 159 ALA A CA 1
ATOM 1261 C C . ALA A 1 159 ? -14.384 -3.683 0.592 1.00 97.81 159 ALA A C 1
ATOM 1263 O O . ALA A 1 159 ? -14.798 -3.541 1.743 1.00 97.81 159 ALA A O 1
ATOM 1264 N N . THR A 1 160 ? -13.279 -4.377 0.322 1.00 97.00 160 THR A N 1
ATOM 1265 C CA . THR A 1 160 ? -12.485 -5.043 1.358 1.00 97.00 160 THR A CA 1
ATOM 1266 C C . THR A 1 160 ? -11.774 -4.029 2.258 1.00 97.00 160 THR A C 1
ATOM 1268 O O . THR A 1 160 ? -11.749 -4.205 3.477 1.00 97.00 160 THR A O 1
ATOM 1271 N N . ALA A 1 161 ? -11.263 -2.923 1.706 1.00 96.44 161 ALA A N 1
ATOM 1272 C CA . ALA A 1 161 ? -10.718 -1.818 2.494 1.00 96.44 161 ALA A CA 1
ATOM 1273 C C . ALA A 1 161 ? -11.783 -1.240 3.442 1.00 96.44 161 ALA A C 1
ATOM 1275 O O . ALA A 1 161 ? -11.538 -1.130 4.644 1.00 96.44 161 ALA A O 1
ATOM 1276 N N . ALA A 1 162 ? -12.989 -0.962 2.937 1.00 95.56 162 ALA A N 1
ATOM 1277 C CA . ALA A 1 162 ? -14.096 -0.471 3.756 1.00 95.56 162 ALA A CA 1
ATOM 1278 C C . ALA A 1 162 ? -14.483 -1.464 4.869 1.00 95.56 162 ALA A C 1
ATOM 1280 O O . ALA A 1 162 ? -14.668 -1.065 6.018 1.00 95.56 162 ALA A O 1
ATOM 1281 N N . GLN A 1 163 ? -14.532 -2.765 4.562 1.00 93.44 163 GLN A N 1
ATOM 1282 C CA . GLN A 1 163 ? -14.814 -3.811 5.550 1.00 93.44 163 GLN A CA 1
ATOM 1283 C C . GLN A 1 163 ? -13.741 -3.886 6.641 1.00 93.44 163 GLN A C 1
ATOM 1285 O O . GLN A 1 163 ? -14.070 -3.942 7.827 1.00 93.44 163 GLN A O 1
ATOM 1290 N N . PHE A 1 164 ? -12.455 -3.870 6.276 1.00 92.00 164 PHE A N 1
ATOM 1291 C CA . PHE A 1 164 ? -11.372 -3.885 7.261 1.00 92.00 164 PHE A CA 1
ATOM 1292 C C . PHE A 1 164 ? -11.401 -2.646 8.150 1.00 92.00 164 PHE A C 1
ATOM 1294 O O . PHE A 1 164 ? -11.226 -2.772 9.364 1.00 92.00 164 PHE A O 1
ATOM 1301 N N . GLN A 1 165 ? -11.649 -1.471 7.569 1.00 91.19 165 GLN A N 1
ATOM 1302 C CA . GLN A 1 165 ? -11.804 -0.238 8.328 1.00 91.19 16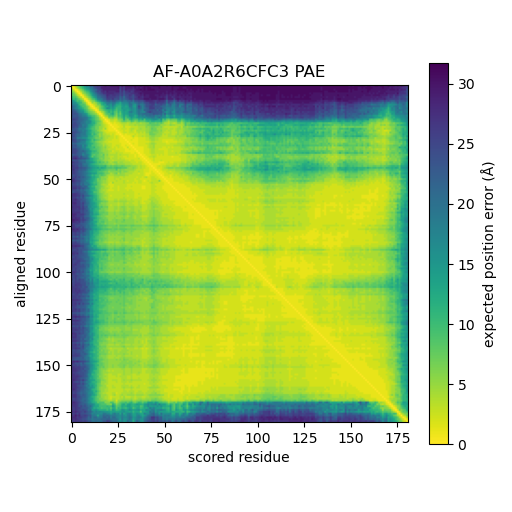5 GLN A CA 1
ATOM 1303 C C . GLN A 1 165 ? -12.969 -0.354 9.319 1.00 91.19 165 GLN A C 1
ATOM 1305 O O . GLN A 1 165 ? -12.751 -0.202 10.518 1.00 91.19 165 GLN A O 1
ATOM 1310 N N . GLU A 1 166 ? -14.167 -0.735 8.869 1.00 89.31 166 GLU A N 1
ATOM 1311 C CA . GLU A 1 166 ? -15.351 -0.883 9.728 1.00 89.31 166 GLU A CA 1
ATOM 1312 C C . GLU A 1 166 ? -15.112 -1.872 10.884 1.00 89.31 166 GLU A C 1
ATOM 1314 O O . GLU A 1 166 ? -15.467 -1.611 12.039 1.00 89.31 166 GLU A O 1
ATOM 1319 N N . VAL A 1 167 ? -14.476 -3.014 10.604 1.00 88.12 167 VAL A N 1
ATOM 1320 C CA . VAL A 1 167 ? -14.160 -4.020 11.629 1.00 88.12 167 VAL A CA 1
ATOM 1321 C C . VAL A 1 167 ? -13.146 -3.481 12.647 1.00 88.12 167 VAL A C 1
ATOM 1323 O O . VAL A 1 167 ? -13.272 -3.776 13.845 1.00 88.12 167 VAL A O 1
ATOM 1326 N N . MET A 1 168 ? -12.164 -2.690 12.206 1.00 86.56 168 MET A N 1
ATOM 1327 C CA . MET A 1 168 ? -11.204 -2.037 13.098 1.00 86.56 168 MET A CA 1
ATOM 1328 C C . MET A 1 168 ? -11.856 -0.957 13.957 1.00 86.56 168 MET A C 1
ATOM 1330 O O . MET A 1 168 ? -11.660 -0.954 15.172 1.00 86.56 168 MET A O 1
AT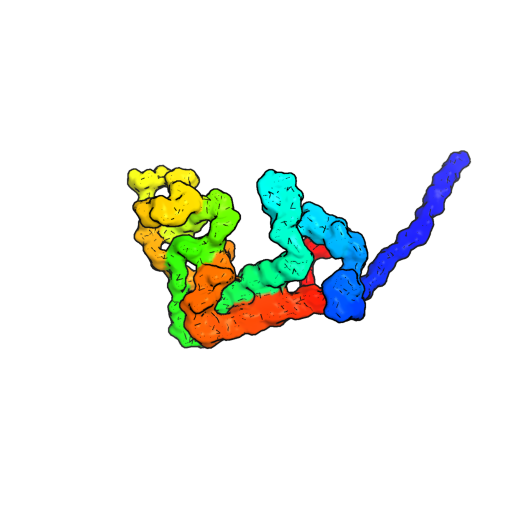OM 1334 N N . GLU A 1 169 ? -12.705 -0.118 13.372 1.00 83.44 169 GLU A N 1
ATOM 1335 C CA . GLU A 1 169 ? -13.445 0.928 14.084 1.00 83.44 169 GLU A CA 1
ATOM 1336 C C . GLU A 1 169 ? -14.413 0.356 15.126 1.00 83.44 169 GLU A C 1
ATOM 1338 O O . GLU A 1 169 ? -14.641 0.964 16.174 1.00 83.44 169 GLU A O 1
ATOM 1343 N N . ARG A 1 170 ? -14.966 -0.839 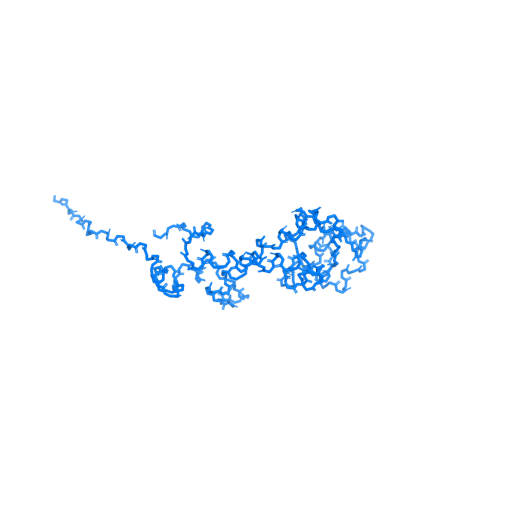14.884 1.00 83.12 170 ARG A N 1
ATOM 1344 C CA . ARG A 1 170 ? -15.793 -1.581 15.856 1.00 83.12 170 ARG A CA 1
ATOM 1345 C C . ARG A 1 170 ? -14.987 -2.380 16.879 1.00 83.12 170 ARG A C 1
ATOM 1347 O O . ARG A 1 170 ? -15.561 -3.083 17.711 1.00 83.12 170 ARG A O 1
ATOM 1354 N N . LEU A 1 171 ? -13.659 -2.298 16.838 1.00 75.31 171 LEU A N 1
ATOM 1355 C CA . LEU A 1 171 ? -12.745 -3.059 17.690 1.00 75.31 171 LEU A CA 1
ATOM 1356 C C . LEU A 1 171 ? -12.929 -4.590 17.604 1.00 75.31 171 LEU A C 1
ATOM 1358 O O . LEU A 1 171 ? -12.621 -5.308 18.573 1.00 75.31 171 LEU A O 1
ATOM 1362 N N . GLY A 1 172 ? -13.457 -5.078 16.474 1.00 60.53 172 GLY A N 1
ATOM 1363 C CA . GLY A 1 172 ? -13.694 -6.496 16.183 1.00 60.53 172 GLY A CA 1
ATOM 1364 C C . GLY A 1 172 ? -12.423 -7.225 15.742 1.00 60.53 172 GLY A C 1
ATOM 1365 O O . GLY A 1 172 ? -12.220 -8.389 16.075 1.00 60.53 172 GLY A O 1
ATOM 1366 N N . PHE A 1 173 ? -11.515 -6.500 15.098 1.00 63.00 173 PHE A N 1
ATOM 1367 C CA . PHE A 1 173 ? -10.139 -6.891 14.825 1.00 63.00 173 PHE A CA 1
ATOM 1368 C C . PHE A 1 173 ? -9.291 -5.656 15.022 1.00 63.00 173 PHE A C 1
ATOM 1370 O O . PHE A 1 173 ? -9.651 -4.604 14.518 1.00 63.00 173 PHE A O 1
ATOM 1377 N N . MET A 1 174 ? -8.156 -5.766 15.700 1.00 64.94 174 MET A N 1
ATOM 1378 C CA . MET A 1 174 ? -7.146 -4.737 15.545 1.00 64.94 174 MET A CA 1
ATOM 1379 C C . MET A 1 174 ? -5.748 -5.353 15.601 1.00 64.94 174 MET A C 1
ATOM 1381 O O . MET A 1 174 ? -5.584 -6.363 16.292 1.00 64.94 174 MET A O 1
ATOM 1385 N N . PRO A 1 175 ? -4.756 -4.762 14.905 1.00 60.00 175 PRO A N 1
ATOM 1386 C CA . PRO A 1 175 ? -3.382 -5.274 14.830 1.00 60.00 175 PRO A CA 1
ATOM 1387 C C . PRO A 1 175 ? -2.688 -5.455 16.202 1.00 60.00 175 PRO A C 1
ATOM 1389 O O . PRO A 1 175 ? -3.287 -5.370 17.272 1.00 60.00 175 PRO A O 1
ATOM 1392 N N . ASN A 1 176 ? -1.372 -5.631 16.243 1.00 55.38 176 ASN A N 1
ATOM 1393 C CA . ASN A 1 176 ? -0.636 -5.808 17.506 1.00 55.38 176 ASN A CA 1
ATOM 1394 C C . ASN A 1 176 ? -0.452 -4.508 18.347 1.00 55.38 176 ASN A C 1
ATOM 1396 O O . ASN A 1 176 ? 0.542 -4.336 19.048 1.00 55.38 176 ASN A O 1
ATOM 1400 N N . TRP A 1 177 ? -1.403 -3.572 18.279 1.00 52.62 177 TRP A N 1
ATOM 1401 C CA . TRP A 1 177 ? -1.451 -2.302 19.028 1.00 52.62 177 TRP A CA 1
ATOM 1402 C C . TRP A 1 177 ? -1.955 -2.492 20.478 1.00 52.62 177 TRP A C 1
ATOM 1404 O O . TRP A 1 177 ? -1.842 -1.593 21.303 1.00 52.62 177 TRP A O 1
ATOM 1414 N N . ARG A 1 178 ? -2.402 -3.709 20.834 1.00 48.53 178 ARG A N 1
ATOM 1415 C CA . ARG A 1 178 ? -2.786 -4.126 22.199 1.00 48.53 178 ARG A CA 1
ATOM 1416 C C . ARG A 1 178 ? -1.621 -4.316 23.179 1.00 48.53 178 ARG A C 1
ATOM 1418 O O . ARG A 1 178 ? -1.863 -4.721 24.316 1.00 48.53 178 ARG A O 1
ATOM 1425 N N . ALA A 1 179 ? -0.370 -4.082 22.781 1.00 38.72 179 ALA A N 1
ATOM 1426 C CA . ALA A 1 179 ? 0.777 -4.261 23.667 1.00 38.72 179 ALA A CA 1
ATOM 1427 C C . ALA A 1 179 ? 0.770 -3.206 24.797 1.00 38.72 179 ALA A C 1
ATOM 1429 O O . ALA A 1 179 ? 1.423 -2.168 24.695 1.00 38.72 179 ALA A O 1
ATOM 1430 N N . ARG A 1 180 ? 0.063 -3.550 25.885 1.00 38.09 180 ARG A N 1
ATOM 1431 C CA . ARG A 1 180 ? -0.209 -2.793 27.123 1.00 38.09 180 ARG A CA 1
ATOM 1432 C C . ARG A 1 180 ? -1.290 -1.711 26.984 1.00 38.09 180 ARG A C 1
ATOM 1434 O O . ARG A 1 180 ? -0.983 -0.522 26.990 1.00 38.09 180 ARG A O 1
ATOM 1441 N N . LEU A 1 181 ? -2.548 -2.153 26.893 1.00 38.75 181 LEU A N 1
ATOM 1442 C CA . LEU A 1 181 ? -3.679 -1.426 27.487 1.00 38.75 181 LEU A CA 1
ATOM 1443 C C . LEU A 1 181 ? -3.793 -1.796 28.964 1.00 38.75 181 LEU A C 1
ATOM 1445 O O . LEU A 1 181 ? -3.557 -2.990 29.260 1.00 38.75 181 LEU A O 1
#

Foldseek 3Di:
DDDDPPPPPPPDDDQQLDDPFLCRRDDVCLQVPLCLQPQADADPVSHGPAHPLRSLLQVLLLVLLLLLAVVCVVVVHWAKDFLVQFDPPDPQSLLLQCVPQNFDCVQAVHSSRQDNDSVRSVVGGPHGMDTDDSVSSNRGGSVRRLVPGDPSSSVSSVVSSVVSSVCVRSVVDDPPSVPDD

Solvent-accessible surface area (backbone atoms only — not comparable to full-atom values): 10568 Å² total; per-residue (Å²): 136,82,82,80,74,78,76,70,80,80,76,72,82,77,85,40,74,59,63,95,45,54,71,57,25,40,53,68,59,47,57,72,45,50,41,59,74,73,69,38,52,56,50,99,85,67,46,66,78,47,52,72,68,55,48,43,46,52,51,16,36,62,57,20,50,56,45,41,42,57,45,23,56,75,72,74,47,87,55,71,48,43,69,86,27,35,36,86,85,45,87,59,34,11,28,55,37,26,73,72,37,34,56,38,65,90,79,22,88,47,48,86,61,37,47,49,52,61,79,67,23,56,81,36,36,69,46,76,62,44,76,58,36,89,88,53,48,84,57,43,30,50,87,54,45,46,82,74,41,59,68,72,38,28,52,53,25,54,53,43,17,51,50,46,26,53,36,39,59,56,67,75,46,76,74,88,80,66,80,81,122

Mean predicted aligned error: 8.34 Å

Nearest PDB structures (foldseek):
  3o0o-assembly1_A  TM=7.671E-01  e=3.377E+00  Thermotoga maritima
  3o0q-assembly1_A  TM=3.798E-01  e=3.195E+00  Thermotoga maritima
  1xjk-assembly1_A  TM=2.830E-01  e=3.023E+00  Thermotoga maritima
  1x75-assembly1_A  TM=2.056E-01  e=4.458E+00  Escherichia coli